Protein AF-A0A7Y1X783-F1 (afdb_monomer)

pLDDT: mean 86.73, std 11.99, range [43.88, 98.38]

Foldseek 3Di:
DVPVVVVVVVVVVVVVVVVVVVVCCVVPQAFDADDFAALQVVFAPVQFFKKWAWFDDPNWIWIWIFGRRAHDIDTLDTDNFWDFDQQPQFAALQGWTWTWGHDPVAIWTFTADSVHSDGPDIGHPVQLPPPPPDHDQQDQAADVLWGWGWDDAQQWIFIWIQHNVRDIDTQDTGGHRNRKYWSTKYAALVNQWMWIAIPQQFTWIGGSNHDPHTHTRDGNGDSPHDMATDGRPRRRRHDDSND

Sequence (243 aa):
MTDSRKVLISVVASVVVIGLVVGLVLTFAIIPLPDFPSLADDPDPSIPGTVAFARWDDGDLCVWTVPASGGEASEVLCDNNIGFGEISPGWTPDGLLVVEQFGPNREVFRVVDPETGETIDRISFEETGAYDGPVGRDFVATQDGLSVYVNGDRGEPQLILEVPSGSERIVLEVEGPADYRFDWARLSPDGEWILVQDSEGRVLIVSPDGDPNARILTDDVDSWMAASWYIPGYAEGTWDPRR

Secondary structure (DSSP, 8-state):
--HHHHHHHHHHHHHHHHHHHHHHHHHHS-PPPPP--BTTTS--TTS-SEEEEEEEETTEEEEEEEETT----EEEEE-TTEE--TT-SEE-TTS-EEEEE--TT--EEEEE-TTT--EEEEEETTTS-S--S---SS----BTTBEEEEES-TTS-EEEEEETTTEEEEEEE----TT--EEEEEE-TTSS-EEEEETTSPEEEE-TT-TT--EEEE----TTPPPEEE-TT--TT---TT-

Radius of gyration: 23.56 Å; Cα contacts (8 Å, |Δi|>4): 534; chains: 1; bounding box: 51×35×88 Å

Structure (mmCIF, N/CA/C/O backbone):
data_AF-A0A7Y1X783-F1
#
_entry.id   AF-A0A7Y1X783-F1
#
loop_
_atom_site.group_PDB
_atom_site.id
_atom_site.type_symbol
_atom_site.label_atom_id
_atom_site.label_alt_id
_atom_site.label_comp_id
_atom_site.label_asym_id
_atom_site.label_entity_id
_atom_site.label_seq_id
_atom_site.pdbx_PDB_ins_code
_atom_site.Cartn_x
_atom_site.Cartn_y
_atom_site.Cartn_z
_atom_site.occupancy
_atom_site.B_iso_or_equiv
_atom_site.auth_seq_id
_atom_site.auth_comp_id
_atom_site.auth_asym_id
_atom_site.auth_atom_id
_atom_site.pdbx_PDB_model_num
ATOM 1 N N . MET A 1 1 ? 19.199 -0.737 -70.175 1.00 58.78 1 MET A N 1
ATOM 2 C CA . MET A 1 1 ? 19.482 -1.853 -69.236 1.00 58.78 1 MET A CA 1
ATOM 3 C C . MET A 1 1 ? 20.135 -1.399 -67.921 1.00 58.78 1 MET A C 1
ATOM 5 O O . MET A 1 1 ? 20.160 -2.165 -66.970 1.00 58.78 1 MET A O 1
ATOM 9 N N . THR A 1 2 ? 20.631 -0.160 -67.830 1.00 66.31 2 THR A N 1
ATOM 10 C CA . THR A 1 2 ? 21.330 0.390 -66.651 1.00 66.31 2 THR A CA 1
ATOM 11 C C . THR A 1 2 ? 20.404 0.898 -65.536 1.00 66.31 2 THR A C 1
ATOM 13 O O . THR A 1 2 ? 20.860 1.048 -64.408 1.00 66.31 2 THR A O 1
ATOM 16 N N . ASP A 1 3 ? 19.121 1.130 -65.829 1.00 71.50 3 ASP A N 1
ATOM 17 C CA . ASP A 1 3 ? 18.166 1.741 -64.891 1.00 71.50 3 ASP A CA 1
ATOM 18 C C . ASP A 1 3 ? 17.557 0.731 -63.903 1.00 71.50 3 ASP A C 1
ATOM 20 O O . ASP A 1 3 ? 17.600 0.926 -62.691 1.00 71.50 3 ASP A O 1
ATOM 24 N N . SER A 1 4 ? 17.106 -0.432 -64.386 1.00 73.31 4 SER A N 1
ATOM 25 C CA . SER A 1 4 ? 16.475 -1.459 -63.538 1.00 73.31 4 SER A CA 1
ATOM 26 C C . SER A 1 4 ? 17.406 -2.025 -62.462 1.00 73.31 4 SER A C 1
ATOM 28 O O . SER A 1 4 ? 16.952 -2.417 -61.391 1.00 73.31 4 SER A O 1
ATOM 30 N N . ARG A 1 5 ? 18.721 -2.045 -62.714 1.00 77.44 5 ARG A N 1
ATOM 31 C CA . ARG A 1 5 ? 19.714 -2.548 -61.752 1.00 77.44 5 ARG A CA 1
ATOM 32 C C . ARG A 1 5 ? 19.936 -1.566 -60.599 1.00 77.44 5 ARG A C 1
ATOM 34 O O . ARG A 1 5 ? 20.128 -2.002 -59.471 1.00 77.44 5 ARG A O 1
ATOM 41 N N . LYS A 1 6 ? 19.860 -0.258 -60.869 1.00 77.19 6 LYS A N 1
ATOM 42 C CA . LYS A 1 6 ? 19.936 0.787 -59.839 1.00 77.19 6 LYS A CA 1
ATOM 43 C C . LYS A 1 6 ? 18.680 0.800 -58.972 1.00 77.19 6 LYS A C 1
ATOM 45 O O . LYS A 1 6 ? 18.800 0.877 -57.755 1.00 77.19 6 LYS A O 1
ATOM 50 N N . VAL A 1 7 ? 17.506 0.633 -59.587 1.00 80.50 7 VAL A N 1
ATOM 51 C CA . VAL A 1 7 ? 16.230 0.511 -58.861 1.00 80.50 7 VAL A CA 1
ATOM 52 C C . VAL A 1 7 ? 16.245 -0.709 -57.937 1.00 80.50 7 VAL A C 1
ATOM 54 O O . VAL A 1 7 ? 15.944 -0.577 -56.757 1.00 80.50 7 VAL A O 1
ATOM 57 N N . LEU A 1 8 ? 16.677 -1.876 -58.427 1.00 82.25 8 LEU A N 1
ATOM 58 C CA . LEU A 1 8 ? 16.749 -3.090 -57.608 1.00 82.25 8 LEU A CA 1
ATOM 59 C C . LEU A 1 8 ? 17.716 -2.943 -56.421 1.00 82.25 8 LEU A C 1
ATOM 61 O O . LEU A 1 8 ? 17.367 -3.312 -55.304 1.00 82.25 8 LEU A O 1
ATOM 65 N N . ILE A 1 9 ? 18.908 -2.377 -56.645 1.00 84.31 9 ILE A N 1
ATOM 66 C CA . ILE A 1 9 ? 19.888 -2.136 -55.571 1.00 84.31 9 ILE A CA 1
ATOM 67 C C . ILE A 1 9 ? 19.321 -1.164 -54.530 1.00 84.31 9 ILE A C 1
ATOM 69 O O . ILE A 1 9 ? 19.472 -1.404 -53.335 1.00 84.31 9 ILE A O 1
ATOM 73 N N . SER A 1 10 ? 18.628 -0.111 -54.971 1.00 81.31 10 SER A N 1
ATOM 74 C CA . SER A 1 10 ? 17.975 0.841 -54.070 1.00 81.31 10 SER A CA 1
ATOM 75 C C . SER A 1 10 ? 16.906 0.168 -53.209 1.00 81.31 10 SER A C 1
ATOM 77 O O . SER A 1 10 ? 16.883 0.388 -52.004 1.00 81.31 10 SER A O 1
ATOM 79 N N . VAL A 1 11 ? 16.053 -0.678 -53.797 1.00 86.00 11 VAL A N 1
ATOM 80 C CA . VAL A 1 11 ? 14.992 -1.384 -53.059 1.00 86.00 11 VAL A CA 1
ATOM 81 C C . VAL A 1 11 ? 15.584 -2.335 -52.018 1.00 86.00 11 VAL A C 1
ATOM 83 O O . VAL A 1 11 ? 15.151 -2.323 -50.870 1.00 86.00 11 VAL A O 1
ATOM 86 N N . VAL A 1 12 ? 16.606 -3.116 -52.382 1.00 86.81 12 VAL A N 1
ATOM 87 C CA . VAL A 1 12 ? 17.260 -4.048 -51.446 1.00 86.81 12 VAL A CA 1
ATOM 88 C C . VAL A 1 12 ? 17.931 -3.295 -50.295 1.00 86.81 12 VAL A C 1
ATOM 90 O O . VAL A 1 12 ? 17.757 -3.677 -49.141 1.00 86.81 12 VAL A O 1
ATOM 93 N N . ALA A 1 13 ? 18.642 -2.200 -50.582 1.00 87.50 13 ALA A N 1
ATOM 94 C CA . ALA A 1 13 ? 19.267 -1.379 -49.547 1.00 87.50 13 ALA A CA 1
ATOM 95 C C . ALA A 1 13 ? 18.228 -0.773 -48.588 1.00 87.50 13 ALA A C 1
ATOM 97 O O . ALA A 1 13 ? 18.415 -0.828 -47.375 1.00 87.50 13 ALA A O 1
ATOM 98 N N . SER A 1 14 ? 17.106 -0.263 -49.108 1.00 87.50 14 SER A N 1
ATOM 99 C CA . SER A 1 14 ? 16.011 0.255 -48.280 1.00 87.50 14 SER A CA 1
ATOM 100 C C . SER A 1 14 ? 15.398 -0.820 -47.383 1.00 87.50 14 SER A C 1
ATOM 102 O O . SER A 1 14 ? 15.184 -0.562 -46.204 1.00 87.50 14 SER A O 1
ATOM 104 N N . VAL A 1 15 ? 15.161 -2.032 -47.898 1.00 90.31 15 VAL A N 1
ATOM 105 C CA . VAL A 1 15 ? 14.617 -3.142 -47.094 1.00 90.31 15 VAL A CA 1
ATOM 106 C C . VAL A 1 15 ? 15.584 -3.546 -45.980 1.00 90.31 15 VAL A C 1
ATOM 108 O O . VAL A 1 15 ? 15.145 -3.775 -44.858 1.00 90.31 15 VAL A O 1
ATOM 111 N N . VAL A 1 16 ? 16.892 -3.585 -46.253 1.00 92.06 16 VAL A N 1
ATOM 112 C CA . VAL A 1 16 ? 17.906 -3.898 -45.232 1.00 92.06 16 VAL A CA 1
ATOM 113 C C . VAL A 1 16 ? 17.951 -2.825 -44.147 1.00 92.06 16 VAL A C 1
ATOM 115 O O . VAL A 1 16 ? 17.988 -3.165 -42.969 1.00 92.06 16 VAL A O 1
ATOM 118 N N . VAL A 1 17 ? 17.906 -1.542 -44.519 1.00 92.69 17 VAL A N 1
ATOM 119 C CA . VAL A 1 17 ? 17.886 -0.439 -43.544 1.00 92.69 17 VAL A CA 1
ATOM 120 C C . VAL A 1 17 ? 16.610 -0.475 -42.707 1.00 92.69 17 VAL A C 1
ATOM 122 O O . VAL A 1 17 ? 16.699 -0.378 -41.489 1.00 92.69 17 VAL A O 1
ATOM 125 N N . ILE A 1 18 ? 15.440 -0.674 -43.323 1.00 92.44 18 ILE A N 1
ATOM 126 C CA . ILE A 1 18 ? 14.173 -0.811 -42.590 1.00 92.44 18 ILE A CA 1
ATOM 127 C C . ILE A 1 18 ? 14.237 -2.012 -41.645 1.00 92.44 18 ILE A C 1
ATOM 129 O O . ILE A 1 18 ? 13.885 -1.876 -40.481 1.00 92.44 18 ILE A O 1
ATOM 133 N N . GLY A 1 19 ? 14.733 -3.162 -42.108 1.00 90.94 19 GLY A N 1
ATOM 134 C CA . GLY A 1 19 ? 14.895 -4.351 -41.273 1.00 90.94 19 GLY A CA 1
ATOM 135 C C . GLY A 1 19 ? 15.835 -4.123 -40.087 1.00 90.94 19 GLY A C 1
ATOM 136 O O . GLY A 1 19 ? 15.524 -4.552 -38.982 1.00 90.94 19 GLY A O 1
ATOM 137 N N . LEU A 1 20 ? 16.942 -3.401 -40.290 1.00 90.12 20 LEU A N 1
ATOM 138 C CA . LEU A 1 20 ? 17.868 -3.021 -39.219 1.00 90.12 20 LEU A CA 1
ATOM 139 C C . LEU A 1 20 ? 17.229 -2.060 -38.220 1.00 90.12 20 LEU A C 1
ATOM 141 O O . LEU A 1 20 ? 17.352 -2.278 -37.023 1.00 90.12 20 LEU A O 1
ATOM 145 N N . VAL A 1 21 ? 16.536 -1.023 -38.696 1.00 85.25 21 VAL A N 1
ATOM 146 C CA . VAL A 1 21 ? 15.858 -0.050 -37.829 1.00 85.25 21 VAL A CA 1
ATOM 147 C C . VAL A 1 21 ? 14.750 -0.727 -37.032 1.00 85.25 21 VAL A C 1
ATOM 149 O O . VAL A 1 21 ? 14.695 -0.552 -35.825 1.00 85.25 21 VAL A O 1
ATOM 152 N N . VAL A 1 22 ? 13.909 -1.543 -37.672 1.00 83.81 22 VAL A N 1
ATOM 153 C CA . VAL A 1 22 ? 12.855 -2.305 -36.987 1.00 83.81 22 VAL A CA 1
ATOM 154 C C . VAL A 1 22 ? 13.463 -3.282 -35.987 1.00 83.81 22 VAL A C 1
ATOM 156 O O . VAL A 1 22 ? 13.000 -3.338 -34.857 1.00 83.81 22 VAL A O 1
ATOM 159 N N . GLY A 1 23 ? 14.517 -4.009 -36.365 1.00 81.75 23 GLY A N 1
ATOM 160 C CA . GLY A 1 23 ? 15.216 -4.913 -35.453 1.00 81.75 23 GLY A CA 1
ATOM 161 C C . GLY A 1 23 ? 15.767 -4.183 -34.230 1.00 81.75 23 GLY A C 1
ATOM 162 O O . GLY A 1 23 ? 15.564 -4.643 -33.115 1.00 81.75 23 GLY A O 1
ATOM 163 N N . LEU A 1 24 ? 16.386 -3.018 -34.435 1.00 80.81 24 LEU A N 1
ATOM 164 C CA . LEU A 1 24 ? 16.964 -2.201 -33.370 1.00 80.81 24 LEU A CA 1
ATOM 165 C C . LEU A 1 24 ? 15.873 -1.601 -32.470 1.00 80.81 24 LEU A C 1
ATOM 167 O O . LEU A 1 24 ? 15.990 -1.662 -31.251 1.00 80.81 24 LEU A O 1
ATOM 171 N N . VAL A 1 25 ? 14.777 -1.106 -33.050 1.00 78.69 25 VAL A N 1
ATOM 172 C CA . VAL A 1 25 ? 13.603 -0.651 -32.291 1.00 78.69 25 VAL A CA 1
ATOM 173 C C . VAL A 1 25 ? 13.027 -1.803 -31.471 1.00 78.69 25 VAL A C 1
ATOM 175 O O . VAL A 1 25 ? 12.823 -1.637 -30.283 1.00 78.69 25 VAL A O 1
ATOM 178 N N . LEU A 1 26 ? 12.839 -2.994 -32.035 1.00 75.75 26 LEU A N 1
ATOM 179 C CA . LEU A 1 26 ? 12.284 -4.122 -31.281 1.00 75.75 26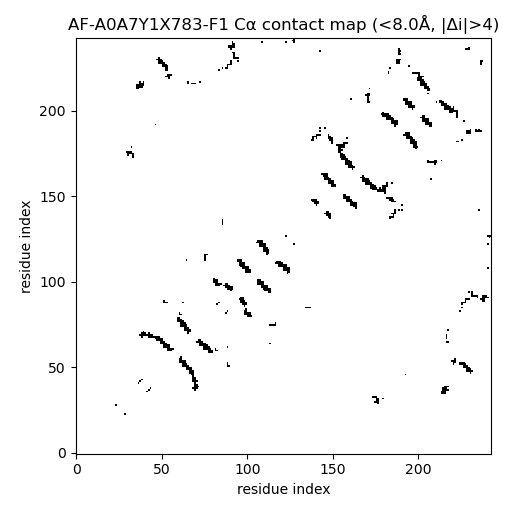 LEU A CA 1
ATOM 180 C C . LEU A 1 26 ? 13.213 -4.625 -30.165 1.00 75.75 26 LEU A C 1
ATOM 182 O O . LEU A 1 26 ? 12.715 -5.115 -29.159 1.00 75.75 26 LEU A O 1
ATOM 186 N N . THR A 1 27 ? 14.538 -4.503 -30.311 1.00 68.69 27 THR A N 1
ATOM 187 C CA . THR A 1 27 ? 15.488 -4.910 -29.258 1.00 68.69 27 THR A CA 1
ATOM 188 C C . THR A 1 27 ? 15.710 -3.858 -28.177 1.00 68.69 27 THR A C 1
ATOM 190 O O . THR A 1 27 ? 15.996 -4.234 -27.049 1.00 68.69 27 THR A O 1
ATOM 193 N N . PHE A 1 28 ? 15.624 -2.565 -28.504 1.00 67.06 28 PHE A N 1
ATOM 194 C CA . PHE A 1 28 ? 15.921 -1.476 -27.561 1.00 67.06 28 PHE A CA 1
ATOM 195 C C . PHE A 1 28 ? 14.677 -0.731 -27.062 1.00 67.06 28 PHE A C 1
ATOM 197 O O . PHE A 1 28 ? 14.790 0.042 -26.121 1.00 67.06 28 PHE A O 1
ATOM 204 N N . ALA A 1 29 ? 13.502 -0.932 -27.665 1.00 66.31 29 ALA A N 1
ATOM 205 C CA . ALA A 1 29 ? 12.267 -0.262 -27.246 1.00 66.31 29 ALA A CA 1
ATOM 206 C C . ALA A 1 29 ? 11.419 -1.078 -26.260 1.00 66.31 29 ALA A C 1
ATOM 208 O O . ALA A 1 29 ? 10.355 -0.610 -25.870 1.00 66.31 29 ALA A O 1
ATOM 209 N N . ILE A 1 30 ? 11.851 -2.280 -25.870 1.00 81.50 30 ILE A N 1
ATOM 210 C CA . ILE A 1 30 ? 11.142 -3.091 -24.875 1.00 81.50 30 ILE A CA 1
ATOM 211 C C . ILE A 1 30 ? 12.010 -3.139 -23.619 1.00 81.50 30 ILE A C 1
ATOM 213 O O . ILE A 1 30 ? 12.771 -4.082 -23.415 1.00 81.50 30 ILE A O 1
ATOM 217 N N . ILE A 1 31 ? 11.930 -2.083 -22.810 1.00 85.81 31 ILE A N 1
ATOM 218 C CA . ILE A 1 31 ? 12.405 -2.140 -21.425 1.00 85.81 31 ILE A CA 1
ATOM 219 C C . ILE A 1 31 ? 11.430 -3.080 -20.696 1.00 85.81 31 ILE A C 1
ATOM 221 O O . ILE A 1 31 ? 10.223 -2.848 -20.788 1.00 85.81 31 ILE A O 1
ATOM 225 N N . PRO A 1 32 ? 11.883 -4.190 -20.087 1.00 90.06 32 PRO A N 1
ATOM 226 C CA . PRO A 1 32 ? 10.989 -5.098 -19.378 1.00 90.06 32 PRO A CA 1
ATOM 227 C C . PRO A 1 32 ? 10.407 -4.414 -18.141 1.00 90.06 32 PRO A C 1
ATOM 229 O O . PRO A 1 32 ? 11.014 -3.499 -17.588 1.00 90.06 32 PRO A O 1
ATOM 232 N N . LEU A 1 33 ? 9.244 -4.886 -17.694 1.00 92.25 33 LEU A N 1
ATOM 233 C CA . LEU A 1 33 ? 8.717 -4.466 -16.405 1.00 92.25 33 LEU A CA 1
ATOM 234 C C . LEU A 1 33 ? 9.687 -4.867 -15.283 1.00 92.25 33 LEU A C 1
ATOM 236 O O . LEU A 1 33 ? 10.287 -5.945 -15.358 1.00 92.25 33 LEU A O 1
ATOM 240 N N . PRO A 1 34 ? 9.820 -4.031 -14.245 1.00 93.44 34 PRO A N 1
ATOM 241 C CA . PRO A 1 34 ? 10.590 -4.363 -13.056 1.00 93.44 34 PRO A CA 1
ATOM 242 C C . PRO A 1 34 ? 10.071 -5.642 -12.408 1.00 93.44 34 PRO A C 1
ATOM 244 O O . PRO A 1 34 ? 8.864 -5.784 -12.190 1.00 93.44 34 PRO A O 1
ATOM 247 N N . ASP A 1 35 ? 10.983 -6.556 -12.097 1.00 93.88 35 ASP A N 1
ATOM 248 C CA . ASP A 1 35 ? 10.674 -7.821 -11.437 1.00 93.88 35 ASP A CA 1
ATOM 249 C C . ASP A 1 35 ? 10.934 -7.697 -9.933 1.00 93.88 35 ASP A C 1
ATOM 251 O O . ASP A 1 35 ? 11.982 -7.197 -9.520 1.00 93.88 35 ASP A O 1
ATOM 255 N N . PHE A 1 36 ? 9.980 -8.147 -9.122 1.00 95.31 36 PHE A N 1
ATOM 256 C CA . PHE A 1 36 ? 10.048 -8.084 -7.665 1.00 95.31 36 PHE A CA 1
ATOM 257 C C . PHE A 1 36 ? 9.646 -9.441 -7.076 1.00 95.31 36 PHE A C 1
ATOM 259 O O . PHE A 1 36 ? 8.658 -10.027 -7.524 1.00 95.31 36 PHE A O 1
ATOM 266 N N . PRO A 1 37 ? 10.360 -9.948 -6.056 1.00 96.00 37 PRO A N 1
ATOM 267 C CA . PRO A 1 37 ? 9.970 -11.179 -5.380 1.00 96.00 37 PRO A CA 1
ATOM 268 C C . PRO A 1 37 ? 8.603 -11.042 -4.696 1.00 96.00 37 PRO A C 1
ATOM 270 O O . PRO A 1 37 ? 8.265 -9.983 -4.171 1.00 96.00 37 PRO A O 1
ATOM 273 N N . SER A 1 38 ? 7.828 -12.127 -4.677 1.00 96.50 38 SER A N 1
ATOM 274 C CA . SER A 1 38 ? 6.500 -12.182 -4.058 1.00 96.50 38 SER A CA 1
ATOM 275 C C . SER A 1 38 ? 6.578 -12.585 -2.584 1.00 96.50 38 SER A C 1
ATOM 277 O O . SER A 1 38 ? 7.158 -13.618 -2.251 1.00 96.50 38 SER A O 1
ATOM 279 N N . LEU A 1 39 ? 5.938 -11.808 -1.706 1.00 97.00 39 LEU A N 1
ATOM 280 C CA . LEU A 1 39 ? 5.723 -12.168 -0.300 1.00 97.00 39 LEU A CA 1
ATOM 281 C C . LEU A 1 39 ? 4.692 -13.293 -0.139 1.00 97.00 39 LEU A C 1
ATOM 283 O O . LEU A 1 39 ? 4.677 -13.954 0.895 1.00 97.00 39 LEU A O 1
ATOM 287 N N . ALA A 1 40 ? 3.839 -13.546 -1.135 1.00 96.31 40 ALA A N 1
ATOM 288 C CA . ALA A 1 40 ? 2.967 -14.719 -1.110 1.00 96.31 40 ALA A CA 1
ATOM 289 C C . ALA A 1 40 ? 3.772 -16.021 -1.284 1.00 96.31 40 ALA A C 1
ATOM 291 O O . ALA A 1 40 ? 3.452 -17.028 -0.651 1.00 96.31 40 ALA A O 1
ATOM 292 N N . ASP A 1 41 ? 4.837 -15.986 -2.095 1.00 96.38 41 ASP A N 1
ATOM 293 C CA . ASP A 1 41 ? 5.717 -17.137 -2.336 1.00 96.38 41 ASP A CA 1
ATOM 294 C C . ASP A 1 41 ? 6.794 -17.303 -1.250 1.00 96.38 41 ASP A C 1
ATOM 296 O O . ASP A 1 41 ? 7.115 -18.432 -0.871 1.00 96.38 41 ASP A O 1
ATOM 300 N N . ASP A 1 42 ? 7.341 -16.193 -0.739 1.00 96.69 42 ASP A N 1
ATOM 301 C CA . ASP A 1 42 ? 8.348 -16.161 0.333 1.00 96.69 42 ASP A CA 1
ATOM 302 C C . ASP A 1 42 ? 7.933 -15.196 1.465 1.00 96.69 42 ASP A C 1
ATOM 304 O O . ASP A 1 42 ? 8.398 -14.050 1.511 1.00 96.69 42 ASP A O 1
ATOM 308 N N . PRO A 1 43 ? 7.029 -15.625 2.372 1.00 97.12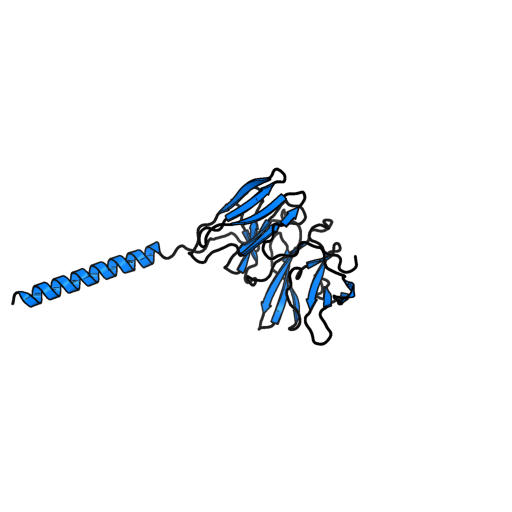 43 PRO A N 1
ATOM 309 C CA . PRO A 1 43 ? 6.534 -14.780 3.454 1.00 97.12 43 PRO A CA 1
ATOM 310 C C . PRO A 1 43 ? 7.622 -14.359 4.446 1.00 97.12 43 PRO A C 1
ATOM 312 O O . PRO A 1 43 ? 8.467 -15.156 4.861 1.00 97.12 43 PRO A O 1
ATOM 315 N N . ASP A 1 44 ? 7.526 -13.122 4.927 1.00 96.44 44 ASP A N 1
ATOM 316 C CA . ASP A 1 44 ? 8.438 -12.526 5.897 1.00 96.44 44 ASP A CA 1
ATOM 317 C C . ASP A 1 44 ? 7.698 -12.165 7.196 1.00 96.44 44 ASP A C 1
ATOM 319 O O . ASP A 1 44 ? 7.093 -11.096 7.303 1.00 96.44 44 ASP A O 1
ATOM 323 N N . PRO A 1 45 ? 7.754 -13.026 8.230 1.00 96.69 45 PRO A N 1
ATOM 324 C CA . PRO A 1 45 ? 7.039 -12.803 9.484 1.00 96.69 45 PRO A CA 1
ATOM 325 C C . PRO A 1 45 ? 7.577 -11.620 10.304 1.00 96.69 45 PRO A C 1
ATOM 327 O O . PRO A 1 45 ? 7.017 -11.331 11.362 1.00 96.69 45 PRO A O 1
ATOM 330 N N . SER A 1 46 ? 8.664 -10.966 9.874 1.00 95.62 46 SER A N 1
ATOM 331 C CA . SER A 1 46 ? 9.155 -9.745 10.522 1.00 95.62 46 SER A CA 1
ATOM 332 C C . SER A 1 46 ? 8.355 -8.498 10.145 1.00 95.62 46 SER A C 1
ATOM 334 O O . SER A 1 46 ? 8.448 -7.507 10.862 1.00 95.62 46 SER A O 1
ATOM 336 N N . ILE A 1 47 ? 7.549 -8.551 9.077 1.00 96.75 47 ILE A N 1
ATOM 337 C CA . ILE A 1 47 ? 6.697 -7.442 8.640 1.00 96.75 47 ILE A CA 1
ATOM 338 C C . ILE A 1 47 ? 5.343 -7.537 9.365 1.00 96.75 47 ILE A C 1
ATOM 340 O O . ILE A 1 47 ? 4.577 -8.473 9.114 1.00 96.75 47 ILE A O 1
ATOM 344 N N . PRO A 1 48 ? 5.019 -6.615 10.285 1.00 97.19 48 PRO A N 1
ATOM 345 C CA . PRO A 1 48 ? 3.832 -6.739 11.117 1.00 97.19 48 PRO A CA 1
ATOM 346 C C . PRO A 1 48 ? 2.570 -6.203 10.435 1.00 97.19 48 PRO A C 1
ATOM 348 O O . PRO A 1 48 ? 2.597 -5.298 9.604 1.00 97.19 48 PRO A O 1
ATOM 351 N N . GLY A 1 49 ? 1.421 -6.692 10.895 1.00 97.25 49 GLY A N 1
ATOM 352 C CA . GLY A 1 49 ? 0.130 -6.075 10.613 1.00 97.25 49 GLY A CA 1
ATOM 353 C C . GLY A 1 49 ? -0.606 -6.635 9.400 1.00 97.25 49 GLY A C 1
ATOM 354 O O . GLY A 1 49 ? -0.307 -7.710 8.883 1.00 97.25 49 GLY A O 1
ATOM 355 N N . THR A 1 50 ? -1.647 -5.912 9.006 1.00 98.06 50 THR A N 1
ATOM 356 C CA . THR A 1 50 ? -2.576 -6.275 7.932 1.00 98.06 50 THR A CA 1
ATOM 357 C C . THR A 1 50 ? -2.764 -5.080 7.017 1.00 98.06 50 THR A C 1
ATOM 359 O O . THR A 1 50 ? -2.927 -3.953 7.489 1.00 98.06 50 THR A O 1
ATOM 362 N N . VAL A 1 51 ? -2.757 -5.330 5.714 1.00 97.12 51 VAL A N 1
ATOM 363 C CA . VAL A 1 51 ? -3.036 -4.318 4.698 1.00 97.12 51 VAL A CA 1
ATOM 364 C C . VAL A 1 51 ? -4.424 -4.568 4.137 1.00 97.12 51 VAL A C 1
ATOM 366 O O . VAL A 1 51 ? -4.749 -5.695 3.773 1.00 97.12 51 VAL A O 1
ATOM 369 N N . ALA A 1 52 ? -5.238 -3.520 4.075 1.00 96.12 52 ALA A N 1
ATOM 370 C CA . ALA A 1 52 ? -6.496 -3.514 3.352 1.00 96.12 52 ALA A CA 1
ATOM 371 C C . ALA A 1 52 ? -6.354 -2.722 2.063 1.00 96.12 52 ALA A C 1
ATOM 373 O O . ALA A 1 52 ? -5.711 -1.674 2.023 1.00 96.12 52 ALA A O 1
ATOM 374 N N . PHE A 1 53 ? -6.977 -3.225 1.015 1.00 94.56 53 PHE A N 1
ATOM 375 C CA . PHE A 1 53 ? -6.963 -2.631 -0.310 1.00 94.56 53 PHE A CA 1
ATOM 376 C 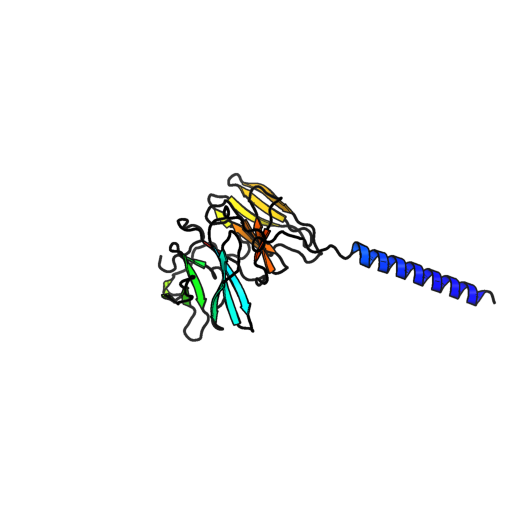C . PHE A 1 53 ? -8.274 -2.963 -1.009 1.00 94.56 53 PHE A C 1
ATOM 378 O O . PHE A 1 53 ? -9.133 -3.658 -0.457 1.00 94.56 53 PHE A O 1
ATOM 385 N N . ALA A 1 54 ? -8.439 -2.459 -2.224 1.00 92.06 54 ALA A N 1
ATOM 386 C CA . ALA A 1 54 ? -9.593 -2.805 -3.021 1.00 92.06 54 ALA A CA 1
ATOM 387 C C . ALA A 1 54 ? -9.263 -3.074 -4.468 1.00 92.06 54 ALA A C 1
ATOM 389 O O . ALA A 1 54 ? -8.274 -2.594 -5.022 1.00 92.06 54 ALA A O 1
ATOM 390 N N . ARG A 1 55 ? -10.133 -3.892 -5.042 1.00 91.88 55 ARG A N 1
ATOM 391 C CA . ARG A 1 55 ? -10.067 -4.336 -6.420 1.00 91.88 55 ARG A CA 1
ATOM 392 C C . ARG A 1 55 ? -11.473 -4.562 -6.937 1.00 91.88 55 ARG A C 1
ATOM 394 O O . ARG A 1 55 ? -12.393 -4.860 -6.171 1.00 91.88 55 ARG A O 1
ATOM 401 N N . TRP A 1 56 ? -11.620 -4.432 -8.244 1.00 90.81 56 TRP A N 1
ATOM 402 C CA . TRP A 1 56 ? -12.852 -4.813 -8.912 1.00 90.81 56 TRP A CA 1
ATOM 403 C C . TRP A 1 56 ? -12.918 -6.327 -9.050 1.00 90.81 56 TRP A C 1
ATOM 405 O O . TRP A 1 56 ? -11.967 -6.939 -9.534 1.00 90.81 56 TRP A O 1
ATOM 415 N N . ASP A 1 57 ? -14.054 -6.906 -8.681 1.00 91.06 57 ASP A N 1
ATOM 416 C CA . ASP A 1 57 ? -14.381 -8.300 -8.959 1.00 91.06 57 ASP A CA 1
ATOM 417 C C . ASP A 1 57 ? -15.778 -8.368 -9.579 1.00 91.06 57 ASP A C 1
ATOM 419 O O . ASP A 1 57 ? -16.736 -7.806 -9.053 1.00 91.06 57 ASP A O 1
ATOM 423 N N . ASP A 1 58 ? -15.877 -8.965 -10.766 1.00 90.44 58 ASP A N 1
ATOM 424 C CA . ASP A 1 58 ? -17.116 -9.075 -11.551 1.00 90.44 58 ASP A CA 1
ATOM 425 C C . ASP A 1 58 ? -17.944 -7.771 -11.700 1.00 90.44 58 ASP A C 1
ATOM 427 O O . ASP A 1 58 ? -19.159 -7.787 -11.914 1.00 90.44 58 ASP A O 1
ATOM 431 N N . GLY A 1 59 ? -17.268 -6.615 -11.686 1.00 88.94 59 GLY A N 1
ATOM 432 C CA . GLY A 1 59 ? -17.881 -5.291 -11.847 1.00 88.94 59 GLY A CA 1
ATOM 433 C C . GLY A 1 59 ? -18.396 -4.663 -10.551 1.00 88.94 59 GLY A C 1
ATOM 434 O O . GLY A 1 59 ? -18.881 -3.530 -10.595 1.00 88.94 59 GLY A O 1
ATOM 435 N N . ASP A 1 60 ? -18.240 -5.357 -9.427 1.00 90.62 60 ASP A N 1
ATOM 436 C CA . ASP A 1 60 ? -18.439 -4.824 -8.089 1.00 90.62 60 ASP A CA 1
ATOM 437 C C . ASP A 1 60 ? -17.090 -4.472 -7.464 1.00 90.62 60 ASP A C 1
ATOM 439 O O . ASP A 1 60 ? -16.039 -5.018 -7.808 1.00 90.62 60 ASP A O 1
ATOM 443 N N . LEU A 1 61 ? -17.114 -3.499 -6.562 1.00 89.81 61 LEU A N 1
ATOM 444 C CA . LEU A 1 61 ? -15.923 -3.073 -5.863 1.00 89.81 61 LEU A CA 1
ATOM 445 C C . LEU A 1 61 ? -15.827 -3.808 -4.533 1.00 89.81 61 LEU A C 1
ATOM 447 O O . LEU A 1 61 ? -16.704 -3.671 -3.675 1.00 89.81 61 LEU A O 1
ATOM 451 N N . CYS A 1 62 ? -14.757 -4.576 -4.367 1.00 93.50 62 CYS A N 1
ATOM 452 C CA . CYS A 1 62 ? -14.557 -5.404 -3.195 1.00 93.50 62 CYS A CA 1
ATOM 453 C C . CYS A 1 62 ? -13.358 -4.919 -2.373 1.00 93.50 62 CYS A C 1
ATOM 455 O O . CYS A 1 62 ? -12.318 -4.535 -2.911 1.00 93.50 62 CYS A O 1
ATOM 457 N N . VAL A 1 63 ? -13.493 -4.990 -1.053 1.00 94.44 63 VAL A N 1
ATOM 458 C CA . VAL A 1 63 ? -12.444 -4.725 -0.067 1.00 94.44 63 VAL A CA 1
ATOM 459 C C . VAL A 1 63 ? -11.805 -6.052 0.314 1.00 94.44 63 VAL A C 1
ATOM 461 O O . VAL A 1 63 ? -12.497 -7.001 0.693 1.00 94.44 63 VAL A O 1
ATOM 464 N N . TRP A 1 64 ? -10.482 -6.096 0.242 1.00 96.69 64 TRP A N 1
ATOM 465 C CA . TRP A 1 64 ? -9.661 -7.261 0.542 1.00 96.69 64 TRP A CA 1
ATOM 466 C C . TRP A 1 64 ? -8.672 -6.929 1.651 1.00 96.69 64 TRP A C 1
ATOM 468 O O . TRP A 1 64 ? -8.281 -5.772 1.823 1.00 96.69 64 TRP A O 1
ATOM 478 N N . THR A 1 65 ? -8.254 -7.947 2.395 1.00 97.62 65 THR A N 1
ATOM 479 C CA . THR A 1 65 ? -7.151 -7.857 3.355 1.00 97.62 65 THR A CA 1
ATOM 480 C C . THR A 1 65 ? -6.070 -8.872 3.031 1.00 97.62 65 THR A C 1
ATOM 482 O O . THR A 1 65 ? -6.343 -9.942 2.494 1.00 97.62 65 THR A O 1
ATOM 485 N N . VAL A 1 66 ? -4.827 -8.544 3.363 1.00 98.12 66 VAL A N 1
ATOM 486 C CA . VAL A 1 66 ? -3.675 -9.442 3.241 1.00 98.12 66 VAL A CA 1
ATOM 487 C C . VAL A 1 66 ? -2.744 -9.237 4.442 1.00 98.12 66 VAL A C 1
ATOM 489 O O . VAL A 1 66 ? -2.552 -8.090 4.871 1.00 98.12 66 VAL A O 1
ATOM 492 N N . PRO A 1 67 ? -2.168 -10.303 5.032 1.00 98.38 67 PRO A N 1
ATOM 493 C CA . PRO A 1 67 ? -1.126 -10.142 6.041 1.00 98.38 67 PRO A CA 1
ATOM 494 C C . PRO A 1 67 ? 0.060 -9.387 5.439 1.00 98.38 67 PRO A C 1
ATOM 496 O O . PRO A 1 67 ? 0.533 -9.754 4.367 1.00 98.38 67 PRO A O 1
ATOM 499 N N . ALA A 1 68 ? 0.575 -8.359 6.117 1.00 97.94 68 ALA A N 1
ATOM 500 C CA . ALA A 1 68 ? 1.707 -7.581 5.599 1.00 97.94 68 ALA A CA 1
ATOM 501 C C . ALA A 1 68 ? 2.992 -8.424 5.460 1.00 97.94 68 ALA A C 1
ATOM 503 O O . ALA A 1 68 ? 3.857 -8.124 4.646 1.00 97.94 68 ALA A O 1
ATOM 504 N N . SER A 1 69 ? 3.090 -9.519 6.213 1.00 97.94 69 SER A N 1
ATOM 505 C CA . SER A 1 69 ? 4.130 -10.538 6.078 1.00 97.94 69 SER A CA 1
ATOM 506 C C . SER A 1 69 ? 4.032 -11.379 4.804 1.00 97.94 69 SER A C 1
ATOM 508 O O . SER A 1 69 ? 4.928 -12.179 4.550 1.00 97.94 69 SER A O 1
ATOM 510 N N . GLY A 1 70 ? 2.975 -11.220 4.007 1.00 97.31 70 GLY A N 1
ATOM 511 C CA . GLY A 1 70 ? 2.679 -12.064 2.857 1.00 97.31 70 GLY A CA 1
ATOM 512 C C . GLY A 1 70 ? 1.684 -13.181 3.154 1.00 97.31 70 GLY A C 1
ATOM 513 O O . GLY A 1 70 ? 1.394 -13.516 4.304 1.00 97.31 70 GLY A O 1
ATOM 514 N N . GLY A 1 71 ? 1.152 -13.765 2.085 1.00 95.94 71 GLY A N 1
ATOM 515 C CA . GLY A 1 71 ? 0.146 -14.822 2.129 1.00 95.94 71 GLY A CA 1
ATOM 516 C C . GLY A 1 71 ? -0.984 -14.568 1.137 1.00 95.94 71 GLY A C 1
ATOM 517 O O . GLY A 1 71 ? -0.885 -13.705 0.269 1.00 95.94 71 GLY A O 1
ATOM 518 N N . GLU A 1 72 ? -2.064 -15.335 1.264 1.00 95.38 72 GLU A N 1
ATOM 519 C CA . GLU A 1 72 ? -3.246 -15.163 0.420 1.00 95.38 72 GLU A CA 1
ATOM 520 C C . GLU A 1 72 ? -4.089 -13.978 0.905 1.00 95.38 72 GLU A C 1
ATOM 522 O O . GLU A 1 72 ? -4.425 -13.874 2.089 1.00 95.38 72 GLU A O 1
ATOM 527 N N . ALA A 1 73 ? -4.458 -13.097 -0.025 1.00 96.81 73 ALA A N 1
ATOM 528 C CA . ALA A 1 73 ? -5.447 -12.066 0.240 1.00 96.81 73 ALA A CA 1
ATOM 529 C C . ALA A 1 73 ? -6.840 -12.692 0.417 1.00 96.81 73 ALA A C 1
ATOM 531 O O . ALA A 1 73 ? -7.203 -13.646 -0.274 1.00 96.81 73 ALA A O 1
ATOM 532 N N . SER A 1 74 ? -7.635 -12.135 1.325 1.00 96.44 74 SER A N 1
ATOM 533 C CA . SER A 1 74 ? -8.998 -12.575 1.628 1.00 96.44 74 SER A CA 1
ATOM 534 C C . SER A 1 74 ? -9.995 -11.452 1.367 1.00 96.44 74 SER A C 1
ATOM 536 O O . SER A 1 74 ? -9.768 -10.308 1.762 1.00 96.44 74 SER A O 1
ATOM 538 N N . GLU A 1 75 ? -11.108 -11.776 0.712 1.00 96.62 75 GLU A N 1
ATOM 539 C CA . GLU A 1 75 ? -12.215 -10.839 0.544 1.00 96.62 75 GLU A CA 1
ATOM 540 C C . GLU A 1 75 ? -12.874 -10.595 1.898 1.00 96.62 75 GLU A C 1
ATOM 542 O O . GLU A 1 75 ? -13.243 -11.544 2.593 1.00 96.62 75 GLU A O 1
ATOM 547 N N . VAL A 1 76 ? -13.049 -9.328 2.258 1.00 96.69 76 VAL A N 1
ATOM 548 C CA . VAL A 1 76 ? -13.796 -8.944 3.458 1.00 96.69 76 VAL A CA 1
ATOM 549 C C . VAL A 1 76 ? -15.221 -8.548 3.100 1.00 96.69 76 VAL A C 1
ATOM 551 O O . VAL A 1 76 ? -16.169 -8.913 3.792 1.00 96.69 76 VAL A O 1
ATOM 554 N N . LEU A 1 77 ? -15.383 -7.750 2.046 1.00 94.75 77 LEU A N 1
ATOM 555 C CA . LEU A 1 77 ? -16.670 -7.169 1.699 1.00 94.75 77 LEU A CA 1
ATOM 556 C C . LEU A 1 77 ? -16.726 -6.864 0.207 1.00 94.75 77 LEU A C 1
ATOM 558 O O . LEU A 1 77 ? -15.901 -6.098 -0.278 1.00 94.75 77 LEU A O 1
ATOM 562 N N . CYS A 1 78 ? -17.756 -7.352 -0.483 1.00 93.19 78 CYS A N 1
ATOM 563 C CA . CYS A 1 78 ? -18.061 -6.933 -1.845 1.00 93.19 78 CYS A CA 1
ATOM 564 C C . CYS A 1 78 ? -19.515 -6.462 -1.987 1.00 93.19 78 CYS A C 1
ATOM 566 O O . CYS A 1 78 ? -20.456 -7.172 -1.623 1.00 93.19 78 CYS A O 1
ATOM 568 N N . ASP A 1 79 ? -19.705 -5.226 -2.453 1.00 87.69 79 ASP A N 1
ATOM 569 C CA . ASP A 1 79 ? -21.019 -4.585 -2.594 1.00 87.69 79 ASP A CA 1
ATOM 570 C C . ASP A 1 79 ? -20.922 -3.454 -3.628 1.00 87.69 79 ASP A C 1
ATOM 572 O O . ASP A 1 79 ? -20.007 -2.631 -3.596 1.00 87.69 79 ASP A O 1
ATOM 576 N N . ASN A 1 80 ? -21.913 -3.362 -4.514 1.00 86.62 80 ASN A N 1
ATOM 577 C CA . ASN A 1 80 ? -21.984 -2.353 -5.572 1.00 86.62 80 ASN A CA 1
ATOM 578 C C . ASN A 1 80 ? -22.201 -0.909 -5.081 1.00 86.62 80 ASN A C 1
ATOM 580 O O . ASN A 1 80 ? -22.250 0.022 -5.885 1.00 86.62 80 ASN A O 1
ATOM 584 N N . ASN A 1 81 ? -22.372 -0.720 -3.772 1.00 86.50 81 ASN A N 1
ATOM 585 C CA . ASN A 1 81 ? -22.561 0.580 -3.133 1.00 86.50 81 ASN A CA 1
ATOM 586 C C . ASN A 1 81 ? -21.346 1.031 -2.315 1.00 86.50 81 ASN A C 1
ATOM 588 O O . ASN A 1 81 ? -21.446 2.017 -1.588 1.00 86.50 81 ASN A O 1
ATOM 592 N N . ILE A 1 82 ? -20.229 0.308 -2.354 1.00 86.38 82 ILE A N 1
ATOM 593 C CA . ILE A 1 82 ? -18.994 0.764 -1.710 1.00 86.38 82 ILE A CA 1
ATOM 594 C C . ILE A 1 82 ? -18.287 1.716 -2.662 1.00 86.38 82 ILE A C 1
ATOM 596 O O . ILE A 1 82 ? -18.299 1.526 -3.879 1.00 86.38 82 ILE A O 1
ATOM 600 N N . GLY A 1 83 ? -17.654 2.743 -2.113 1.00 79.50 83 GLY A N 1
ATOM 601 C CA . GLY A 1 83 ? -16.675 3.489 -2.876 1.00 79.50 83 GLY A CA 1
ATOM 602 C C . GLY A 1 83 ? -15.460 3.881 -2.061 1.00 79.50 83 GLY A C 1
ATOM 603 O O . GLY A 1 83 ? -15.286 3.501 -0.903 1.00 79.50 83 GLY A O 1
ATOM 604 N N . PHE A 1 84 ? -14.561 4.560 -2.759 1.00 74.75 84 PHE A N 1
ATOM 605 C CA . PHE A 1 84 ? -13.213 4.841 -2.296 1.00 74.75 84 PHE A CA 1
ATOM 606 C C . PHE A 1 84 ? -12.982 6.337 -2.423 1.00 74.75 84 PHE A C 1
ATOM 608 O O . PHE A 1 84 ? -12.671 6.850 -3.499 1.00 74.75 84 PHE A O 1
ATOM 615 N N . GLY A 1 85 ? -13.226 7.040 -1.321 1.00 71.06 85 GLY A N 1
ATOM 616 C CA . GLY A 1 85 ? -12.721 8.378 -1.077 1.00 71.06 85 GLY A CA 1
ATOM 617 C C . GLY A 1 85 ? -11.342 8.347 -0.426 1.00 71.06 85 GLY A C 1
ATOM 618 O O . GLY A 1 85 ? -10.670 7.321 -0.352 1.00 71.06 85 GLY A O 1
ATOM 619 N N . GLU A 1 86 ? -10.913 9.497 0.081 1.00 66.06 86 GLU A N 1
ATOM 620 C CA . GLU A 1 86 ? -9.531 9.735 0.525 1.00 66.06 86 GLU A CA 1
ATOM 621 C C . GLU A 1 86 ? -9.095 8.889 1.733 1.00 66.06 86 GLU A C 1
ATOM 623 O O . GLU A 1 86 ? -7.901 8.760 1.997 1.00 66.06 86 GLU A O 1
ATOM 628 N N . ILE A 1 87 ? -10.054 8.296 2.448 1.00 65.56 87 ILE A N 1
ATOM 629 C CA . ILE A 1 87 ? -9.838 7.569 3.705 1.00 65.56 87 ILE A CA 1
ATOM 630 C C . ILE A 1 87 ? -10.325 6.114 3.667 1.00 65.56 87 ILE A C 1
ATOM 632 O O . ILE A 1 87 ? -10.235 5.426 4.680 1.00 65.56 87 ILE A O 1
ATOM 636 N N . SER A 1 88 ? -10.845 5.649 2.525 1.00 74.44 88 SER A N 1
ATOM 637 C CA . SER A 1 88 ? -11.384 4.296 2.341 1.00 74.44 88 SER A CA 1
ATOM 638 C C . SER A 1 88 ? -10.455 3.496 1.411 1.00 74.44 88 SER A C 1
ATOM 640 O O . SER A 1 88 ? -10.099 4.021 0.356 1.00 74.44 88 SER A O 1
ATOM 642 N N . PRO A 1 89 ? -10.025 2.275 1.788 1.00 86.06 89 PRO A N 1
ATOM 643 C CA . PRO A 1 89 ? -10.341 1.608 3.044 1.00 86.06 89 PRO A CA 1
ATOM 644 C C . PRO A 1 89 ? -9.481 2.202 4.170 1.00 86.06 89 PRO A C 1
ATOM 646 O O . PRO A 1 89 ? -8.294 2.464 3.984 1.00 86.06 89 PRO A O 1
ATOM 649 N N . GLY A 1 90 ? -10.058 2.398 5.349 1.00 90.50 90 GLY A N 1
ATOM 650 C CA . GLY A 1 90 ? -9.368 2.871 6.549 1.00 90.50 90 GLY A CA 1
ATOM 651 C C . GLY A 1 90 ? -9.461 1.855 7.681 1.00 90.50 90 GLY A C 1
ATOM 652 O O . GLY A 1 90 ? -10.195 0.875 7.581 1.00 90.50 90 GLY A O 1
ATOM 653 N N . TRP A 1 91 ? -8.751 2.105 8.777 1.00 92.62 91 TRP A N 1
ATOM 654 C CA . TRP A 1 91 ? -8.784 1.256 9.968 1.00 92.62 91 TRP A CA 1
ATOM 655 C C . TRP A 1 91 ? -9.138 2.070 11.199 1.00 92.62 91 TRP A C 1
ATOM 657 O O . TRP A 1 91 ? -8.678 3.201 11.335 1.00 92.62 91 TRP A O 1
ATOM 667 N N . THR A 1 92 ? -9.892 1.492 12.122 1.00 92.56 92 THR A N 1
ATOM 668 C CA . THR A 1 92 ? -10.037 2.014 13.481 1.00 92.56 92 THR A CA 1
ATOM 669 C C . THR A 1 92 ? -8.867 1.546 14.365 1.00 92.56 92 THR A C 1
ATOM 671 O O . THR A 1 92 ? -8.204 0.554 14.046 1.00 92.56 92 THR A O 1
ATOM 674 N N . PRO A 1 93 ? -8.594 2.207 15.509 1.00 90.50 93 PRO A N 1
ATOM 675 C CA . PRO A 1 93 ? -7.533 1.779 16.429 1.00 90.50 93 PRO A CA 1
ATOM 676 C C . PRO A 1 93 ? -7.684 0.335 16.945 1.00 90.50 93 PRO A C 1
ATOM 678 O O . PRO A 1 93 ? -6.696 -0.328 17.267 1.00 90.50 93 PRO A O 1
ATOM 681 N N . ASP A 1 94 ? -8.921 -0.156 17.039 1.00 93.19 94 ASP A N 1
ATOM 682 C CA . ASP A 1 94 ? -9.268 -1.520 17.450 1.00 93.19 94 ASP A CA 1
ATOM 683 C C . ASP A 1 94 ? -9.270 -2.538 16.297 1.00 93.19 94 ASP A C 1
ATOM 685 O O . ASP A 1 94 ? -9.588 -3.701 16.530 1.00 93.19 94 ASP A O 1
ATOM 689 N N . GLY A 1 95 ? -8.854 -2.139 15.090 1.00 94.75 95 GLY A N 1
ATOM 690 C CA . GLY A 1 95 ? -8.640 -3.052 13.966 1.00 94.75 95 GLY A CA 1
ATOM 691 C C . GLY A 1 95 ? -9.896 -3.372 13.162 1.00 94.75 95 GLY A C 1
ATOM 692 O O . GLY A 1 95 ? -9.908 -4.356 12.431 1.00 94.75 95 GLY A O 1
ATOM 693 N N . LEU A 1 96 ? -10.946 -2.557 13.270 1.00 95.81 96 LEU A N 1
ATOM 694 C CA . LEU A 1 96 ? -12.099 -2.644 12.380 1.00 95.81 96 LEU A CA 1
ATOM 695 C C . LEU A 1 96 ? -11.819 -1.856 11.102 1.00 95.81 96 LEU A C 1
ATOM 697 O O . LEU A 1 96 ? -11.167 -0.811 11.124 1.00 95.81 96 LEU A O 1
ATOM 701 N N . LEU A 1 97 ? -12.336 -2.344 9.983 1.00 94.38 97 LEU A N 1
ATOM 702 C CA . LEU A 1 97 ? -12.259 -1.640 8.714 1.00 94.38 97 LEU A CA 1
ATOM 703 C C . LEU A 1 97 ? -13.309 -0.549 8.645 1.00 94.38 97 LEU A C 1
ATOM 705 O O . LEU A 1 97 ? -14.451 -0.738 9.057 1.00 94.38 97 LEU A O 1
ATOM 709 N N . VAL A 1 98 ? -12.933 0.578 8.059 1.00 91.69 98 VAL A N 1
ATOM 710 C CA . VAL A 1 98 ? -13.848 1.661 7.738 1.00 91.69 98 VAL A CA 1
ATOM 711 C C . VAL A 1 98 ? -13.883 1.829 6.233 1.00 91.69 98 VAL A C 1
ATOM 713 O O . VAL A 1 98 ? -12.867 2.120 5.607 1.00 91.69 98 VAL A O 1
ATOM 716 N N . VAL A 1 99 ? -15.057 1.622 5.652 1.00 91.31 99 VAL A N 1
ATOM 717 C CA . VAL A 1 99 ? -15.264 1.722 4.207 1.00 91.31 99 VAL A CA 1
ATOM 718 C C . VAL A 1 99 ? -16.372 2.714 3.914 1.00 91.31 99 VAL A C 1
ATOM 720 O O . VAL A 1 99 ? -17.386 2.773 4.614 1.00 91.31 99 VAL A O 1
ATOM 723 N N . GLU A 1 100 ? -16.178 3.516 2.881 1.00 88.62 100 GLU A N 1
ATOM 724 C CA . GLU A 1 100 ? -17.181 4.471 2.435 1.00 88.62 100 GLU A CA 1
ATOM 725 C C . GLU A 1 100 ? -18.264 3.763 1.620 1.00 88.62 100 GLU A C 1
ATOM 727 O O . GLU A 1 100 ? -17.994 2.932 0.753 1.00 88.62 100 GLU A O 1
ATOM 732 N N . GLN A 1 101 ? -19.519 4.089 1.910 1.00 87.69 101 GLN A N 1
ATOM 733 C CA . GLN A 1 101 ? -20.668 3.589 1.179 1.00 87.69 101 GLN A CA 1
ATOM 734 C C . GLN A 1 101 ? -21.417 4.753 0.527 1.00 87.69 101 GLN A C 1
ATOM 736 O O . GLN A 1 101 ? -21.967 5.624 1.208 1.00 87.69 101 GLN A O 1
ATOM 741 N N . PHE A 1 102 ? -21.535 4.693 -0.797 1.00 80.75 102 PHE A N 1
ATOM 742 C CA . PHE A 1 102 ? -22.372 5.579 -1.594 1.00 80.75 102 PHE A CA 1
ATOM 743 C C . PHE A 1 102 ? -23.733 4.928 -1.836 1.00 80.75 102 PHE A C 1
ATOM 745 O O . PHE A 1 102 ? -23.830 3.812 -2.332 1.00 80.75 102 PHE A O 1
ATOM 752 N N . GLY A 1 103 ? -24.827 5.612 -1.505 1.00 70.06 103 GLY A N 1
ATOM 753 C CA . GLY A 1 103 ? -26.155 5.055 -1.740 1.00 70.06 103 GLY A CA 1
ATOM 754 C C . GLY A 1 103 ? -27.291 6.070 -1.645 1.00 70.06 103 GLY A C 1
ATOM 755 O O . GLY A 1 103 ? -27.094 7.207 -1.212 1.00 70.06 103 GLY A O 1
ATOM 756 N N . PRO A 1 104 ? -28.525 5.663 -2.004 1.00 65.56 104 PRO A N 1
ATOM 757 C CA . PRO A 1 104 ? -29.693 6.550 -2.037 1.00 65.56 104 PRO A CA 1
ATOM 758 C C . PRO A 1 104 ? -30.063 7.143 -0.666 1.00 65.56 104 PRO A C 1
ATOM 760 O O . PRO A 1 104 ? -30.816 8.112 -0.603 1.00 65.56 104 PRO A O 1
ATOM 763 N N . ASN A 1 105 ? -29.532 6.578 0.423 1.00 60.03 105 ASN A N 1
ATOM 764 C CA . ASN A 1 105 ? -29.827 6.956 1.804 1.00 60.03 105 ASN A CA 1
ATOM 765 C C . ASN A 1 105 ? -28.744 7.843 2.454 1.00 60.03 105 ASN A C 1
ATOM 767 O O . ASN A 1 105 ? -28.737 7.942 3.679 1.00 60.03 105 ASN A O 1
ATOM 771 N N . ARG A 1 106 ? -27.925 8.538 1.642 1.00 67.12 106 ARG A N 1
ATOM 772 C CA . ARG A 1 106 ? -26.757 9.378 2.008 1.00 67.12 106 ARG A CA 1
ATOM 773 C C . ARG A 1 106 ? -25.454 8.593 2.186 1.00 67.12 106 ARG A C 1
ATOM 775 O O . ARG A 1 106 ? -25.472 7.383 2.382 1.00 67.12 106 ARG A O 1
ATOM 782 N N . GLU A 1 107 ? -24.350 9.328 2.079 1.00 77.06 107 GLU A N 1
ATOM 783 C CA . GLU A 1 107 ? -22.979 8.867 2.302 1.00 77.06 107 GLU A CA 1
ATOM 784 C C . GLU A 1 107 ? -22.797 8.476 3.775 1.00 77.06 107 GLU A C 1
ATOM 786 O O . GLU A 1 107 ? -23.112 9.248 4.692 1.00 77.06 107 GLU A O 1
ATOM 791 N N . VAL A 1 108 ? -22.355 7.238 3.995 1.00 84.56 108 VAL A N 1
ATOM 792 C CA . VAL A 1 108 ? -22.080 6.689 5.326 1.00 84.56 108 VAL A CA 1
ATOM 793 C C . VAL A 1 108 ? -20.764 5.929 5.307 1.00 84.56 108 VAL A C 1
ATOM 795 O O . VAL A 1 108 ? -20.396 5.323 4.304 1.00 84.56 108 VAL A O 1
ATOM 798 N N . PHE A 1 109 ? -20.088 5.903 6.445 1.00 89.31 109 PHE A N 1
ATOM 799 C CA . PHE A 1 109 ? -19.001 4.974 6.704 1.00 89.31 109 PHE A CA 1
ATOM 800 C C . PHE A 1 109 ? -19.576 3.693 7.293 1.00 89.31 109 PHE A C 1
ATOM 802 O O . PHE A 1 109 ? -20.308 3.734 8.285 1.00 89.31 109 PHE A O 1
ATOM 809 N N . ARG A 1 110 ? -19.261 2.547 6.691 1.00 91.69 110 ARG A N 1
ATOM 810 C CA . ARG A 1 110 ? -19.488 1.238 7.306 1.00 91.69 110 ARG A CA 1
ATOM 811 C C . ARG A 1 110 ? -18.259 0.875 8.121 1.00 91.69 110 ARG A C 1
ATOM 813 O O . ARG A 1 110 ? -17.150 0.900 7.595 1.00 91.69 110 ARG A O 1
ATOM 820 N N . VAL A 1 111 ? -18.480 0.496 9.372 1.00 93.31 111 VAL A N 1
ATOM 821 C CA . VAL A 1 111 ? -17.460 -0.146 10.200 1.00 93.31 111 VAL A CA 1
ATOM 822 C C . VAL A 1 111 ? -17.659 -1.650 10.075 1.00 93.31 111 VAL A C 1
ATOM 824 O O . VAL A 1 111 ? -18.762 -2.143 10.321 1.00 93.31 111 VAL A O 1
ATOM 827 N N . VAL A 1 112 ? -16.628 -2.364 9.644 1.00 95.50 112 VAL A N 1
ATOM 828 C CA . VAL A 1 112 ? -16.687 -3.768 9.230 1.00 95.50 112 VAL A CA 1
ATOM 829 C C . VAL A 1 112 ? -15.646 -4.561 10.004 1.00 95.50 112 VAL A C 1
ATOM 831 O O . VAL A 1 112 ? -14.507 -4.126 10.152 1.00 95.50 112 VAL A O 1
ATOM 834 N N . ASP A 1 113 ? -16.035 -5.726 10.501 1.00 96.62 113 ASP A N 1
ATOM 835 C CA . ASP A 1 113 ? -15.098 -6.681 11.081 1.00 96.62 113 ASP A CA 1
ATOM 836 C C . ASP A 1 113 ? -14.317 -7.376 9.947 1.00 96.62 113 ASP A C 1
ATOM 838 O O . ASP A 1 113 ? -14.933 -8.054 9.119 1.00 96.62 113 ASP A O 1
ATOM 842 N N . PRO A 1 114 ? -12.982 -7.209 9.871 1.00 96.31 114 PRO A N 1
ATOM 843 C CA . PRO A 1 114 ? -12.170 -7.794 8.806 1.00 96.31 114 PRO A CA 1
ATOM 844 C C . PRO A 1 114 ? -12.123 -9.327 8.838 1.00 96.31 114 PRO A C 1
ATOM 846 O O . PRO A 1 114 ? -11.833 -9.930 7.809 1.00 96.31 114 PRO A O 1
ATOM 849 N N . GLU A 1 115 ? -12.382 -9.967 9.984 1.00 95.06 115 GLU A N 1
ATOM 850 C CA . GLU A 1 115 ? -12.334 -11.429 10.107 1.00 95.06 115 GLU A CA 1
ATOM 851 C C . GLU A 1 115 ? -13.605 -12.091 9.566 1.00 95.06 115 GLU A C 1
ATOM 853 O O . GLU A 1 115 ? -13.566 -13.216 9.066 1.00 95.06 115 GLU A O 1
ATOM 858 N N . THR A 1 116 ? -14.747 -11.410 9.692 1.00 95.69 116 THR A N 1
ATOM 859 C CA . THR A 1 116 ? -16.067 -11.978 9.377 1.00 95.69 116 THR A CA 1
ATOM 860 C C . THR A 1 116 ? -16.754 -11.320 8.183 1.00 95.69 116 THR A C 1
ATOM 862 O O . THR A 1 116 ? -17.704 -11.891 7.644 1.00 95.69 116 THR A O 1
ATOM 865 N N . GLY A 1 117 ? -16.320 -10.120 7.789 1.00 95.12 117 GLY A N 1
ATOM 866 C CA . GLY A 1 117 ? -17.011 -9.276 6.814 1.00 95.12 117 GLY A CA 1
ATOM 867 C C . GLY A 1 117 ? -18.307 -8.650 7.346 1.00 95.12 117 GLY A C 1
ATOM 868 O O . GLY A 1 117 ? -19.038 -7.992 6.598 1.00 95.12 117 GLY A O 1
ATOM 869 N N . GLU A 1 118 ? -18.638 -8.840 8.630 1.00 96.00 118 GLU A N 1
ATOM 870 C CA . GLU A 1 118 ? -19.872 -8.313 9.208 1.00 96.00 118 GLU A CA 1
ATOM 871 C C . GLU A 1 118 ? -19.786 -6.791 9.380 1.00 96.00 118 GLU A C 1
ATOM 873 O O . GLU A 1 118 ? -18.836 -6.249 9.941 1.00 96.00 118 GLU A O 1
ATOM 878 N N . THR A 1 119 ? -20.816 -6.072 8.923 1.00 94.94 119 THR A N 1
ATOM 879 C CA . THR A 1 119 ? -20.952 -4.643 9.231 1.00 94.94 119 THR A CA 1
ATOM 880 C C . THR A 1 119 ? -21.377 -4.471 10.687 1.00 94.94 119 THR A C 1
ATOM 882 O O . THR A 1 119 ? -22.534 -4.718 11.032 1.00 94.94 119 THR A O 1
ATOM 885 N N . ILE A 1 120 ? -20.456 -3.983 11.511 1.00 95.81 120 ILE A N 1
ATOM 886 C CA . ILE A 1 120 ? -20.647 -3.719 12.937 1.00 95.81 120 ILE A CA 1
ATOM 887 C C . ILE A 1 120 ? -21.407 -2.411 13.164 1.00 95.81 120 ILE A C 1
ATOM 889 O O . ILE A 1 120 ? -22.231 -2.323 14.075 1.00 95.81 120 ILE A O 1
ATOM 893 N N . ASP A 1 121 ? -21.153 -1.394 12.335 1.00 92.50 121 ASP A N 1
ATOM 894 C CA . ASP A 1 121 ? -21.789 -0.085 12.478 1.00 92.50 121 ASP A CA 1
ATOM 895 C C . ASP A 1 121 ? -21.927 0.678 11.153 1.00 92.50 121 ASP A C 1
ATOM 897 O O . ASP A 1 121 ? -21.288 0.353 10.148 1.00 92.50 121 ASP A O 1
ATOM 901 N N . ARG A 1 122 ? -22.776 1.711 11.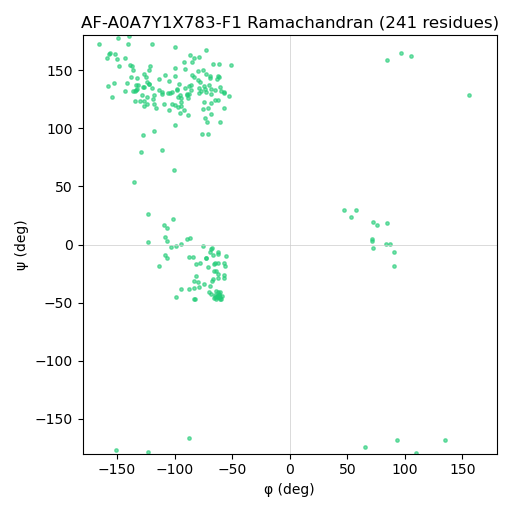158 1.00 91.38 122 ARG A N 1
ATOM 902 C CA . ARG A 1 122 ? -22.902 2.697 10.080 1.00 91.38 122 ARG A CA 1
ATOM 903 C C . ARG A 1 122 ? -22.951 4.101 10.662 1.00 91.38 122 ARG A C 1
ATOM 905 O O . ARG A 1 122 ? -23.848 4.406 11.442 1.00 91.38 122 ARG A O 1
ATOM 912 N N . ILE A 1 123 ? -22.034 4.950 10.221 1.00 88.06 123 ILE A N 1
ATOM 913 C CA . ILE A 1 123 ? -21.857 6.308 10.736 1.00 88.06 123 ILE A CA 1
ATOM 914 C C . ILE A 1 123 ? -22.091 7.278 9.589 1.00 88.06 123 ILE A C 1
ATOM 916 O O . ILE A 1 123 ? -21.481 7.150 8.527 1.00 88.06 123 ILE A O 1
ATOM 920 N N . SER A 1 124 ? -22.998 8.232 9.768 1.00 86.19 124 SER A N 1
ATOM 921 C CA . SER A 1 124 ? -23.246 9.232 8.730 1.00 86.19 124 SER A CA 1
ATOM 922 C C . SER A 1 124 ? -22.124 10.266 8.674 1.00 86.19 124 SER A C 1
ATOM 924 O O . SER A 1 124 ? -21.527 10.610 9.691 1.00 86.19 124 SER A O 1
ATOM 926 N N . PHE A 1 125 ? -21.873 10.825 7.491 1.00 79.88 125 PHE A N 1
ATOM 927 C CA . PHE A 1 125 ? -20.854 11.871 7.317 1.00 79.88 125 PHE A CA 1
ATOM 928 C C . PHE A 1 125 ? -21.178 13.143 8.124 1.00 79.88 125 PHE A C 1
ATOM 930 O O . PHE A 1 125 ? -20.297 13.912 8.493 1.00 79.88 125 PHE A O 1
ATOM 937 N N . GLU A 1 126 ? -22.460 13.378 8.424 1.00 80.25 126 GLU A N 1
ATOM 938 C CA . GLU A 1 126 ? -22.887 14.475 9.300 1.00 80.25 126 GLU A CA 1
ATOM 939 C C . GLU A 1 126 ? -22.429 14.251 10.755 1.00 80.25 126 GLU A C 1
ATOM 941 O O . GLU A 1 126 ? -22.149 15.216 11.466 1.00 80.25 126 GLU A O 1
ATOM 946 N N . GLU A 1 127 ? -22.340 12.992 11.195 1.00 79.12 127 GLU A N 1
ATOM 947 C CA . GLU A 1 127 ? -21.918 12.611 12.548 1.00 79.12 127 GLU A CA 1
ATOM 948 C C . GLU A 1 127 ? -20.397 12.608 12.720 1.00 79.12 127 GLU A C 1
ATOM 950 O O . GLU A 1 127 ? -19.930 12.853 13.830 1.00 79.12 127 GLU A O 1
ATOM 955 N N . THR A 1 128 ? -19.630 12.389 11.647 1.00 72.56 128 THR A N 1
ATOM 956 C CA . THR A 1 128 ? -18.156 12.365 11.702 1.00 72.56 128 THR A CA 1
ATOM 957 C C . THR A 1 128 ? -17.527 13.748 11.878 1.00 72.56 128 THR A C 1
ATOM 959 O O . THR A 1 128 ? -16.328 13.854 12.116 1.00 72.56 128 THR A O 1
ATOM 962 N N . GLY A 1 129 ? -18.308 14.824 11.728 1.00 69.62 129 GLY A N 1
ATOM 963 C CA . GLY A 1 129 ? -17.766 16.178 11.628 1.00 69.62 129 GLY A CA 1
ATOM 964 C C . GLY A 1 129 ? -16.927 16.378 10.358 1.00 69.62 129 GLY A C 1
ATOM 965 O O . GLY A 1 129 ? -16.869 15.515 9.481 1.00 69.62 129 GLY A O 1
ATOM 966 N N . ALA A 1 130 ? -16.293 17.548 10.231 1.00 60.38 130 ALA A N 1
ATOM 967 C CA . ALA A 1 130 ? -15.299 17.759 9.184 1.00 60.38 130 ALA A CA 1
ATOM 968 C C . ALA A 1 130 ? -14.076 16.895 9.515 1.00 60.38 130 ALA A C 1
ATOM 970 O O . ALA A 1 130 ? -13.405 17.150 10.513 1.00 60.38 130 ALA A O 1
ATOM 971 N N . TYR A 1 131 ? -13.813 15.871 8.704 1.00 61.09 131 TYR A N 1
ATOM 972 C CA . TYR A 1 131 ? -12.573 15.112 8.787 1.00 61.09 131 TYR A CA 1
ATOM 973 C C . TYR A 1 131 ? -11.387 16.077 8.622 1.00 61.09 131 TYR A C 1
ATOM 975 O O . TYR A 1 131 ? -11.263 16.726 7.586 1.00 61.09 131 TYR A O 1
ATOM 983 N N . ASP A 1 132 ? -10.550 16.189 9.655 1.00 55.19 132 ASP A N 1
ATOM 984 C CA . ASP A 1 132 ? -9.360 17.063 9.688 1.00 55.19 132 ASP A CA 1
ATOM 985 C C . ASP A 1 132 ? -8.056 16.245 9.575 1.00 55.19 132 ASP A C 1
ATOM 987 O O . ASP A 1 132 ? -6.967 16.723 9.891 1.00 55.19 132 ASP A O 1
ATOM 991 N N . GLY A 1 133 ? -8.160 14.971 9.176 1.00 57.09 133 GLY A N 1
ATOM 992 C CA . GLY A 1 133 ? -6.989 14.153 8.868 1.00 57.09 133 GLY A CA 1
ATOM 993 C C . GLY A 1 133 ? -6.351 14.576 7.542 1.00 57.09 133 GLY A C 1
ATOM 994 O O . GLY A 1 133 ? -6.942 15.355 6.799 1.00 57.09 133 GLY A O 1
ATOM 995 N N . PRO A 1 134 ? -5.133 14.109 7.227 1.00 48.91 134 PRO A N 1
ATOM 996 C CA . PRO A 1 134 ? -4.426 14.510 6.016 1.00 48.91 134 PRO A CA 1
ATOM 997 C C . PRO A 1 134 ? -5.232 14.134 4.766 1.00 48.91 134 PRO A C 1
ATOM 999 O O . PRO A 1 134 ? -5.322 12.972 4.376 1.00 48.91 134 PRO A O 1
ATOM 1002 N N . VAL A 1 135 ? -5.832 15.154 4.157 1.00 44.03 135 VAL A N 1
ATOM 1003 C CA . VAL A 1 135 ? -6.622 15.073 2.933 1.00 44.03 135 VAL A CA 1
ATOM 1004 C C . VAL A 1 135 ? -5.708 15.420 1.759 1.00 44.03 135 VAL A C 1
ATOM 1006 O O . VAL A 1 135 ? -5.266 16.565 1.655 1.00 44.03 135 VAL A O 1
ATOM 1009 N N . GLY A 1 136 ? -5.402 14.475 0.868 1.00 43.88 136 GLY A N 1
ATOM 1010 C CA . GLY A 1 136 ? -4.781 14.834 -0.409 1.00 43.88 136 GLY A CA 1
ATOM 1011 C C . GLY A 1 136 ? -3.975 13.738 -1.089 1.00 43.88 136 GLY A C 1
ATOM 1012 O O . GLY A 1 136 ? -3.041 13.203 -0.516 1.00 43.88 136 GLY A O 1
ATOM 1013 N N . ARG A 1 137 ? -4.290 13.511 -2.369 1.00 46.72 137 ARG A N 1
ATOM 1014 C CA . ARG A 1 137 ? -3.681 12.540 -3.303 1.00 46.72 137 ARG A CA 1
ATOM 1015 C C . ARG A 1 137 ? -2.161 12.648 -3.492 1.00 46.72 137 ARG A C 1
ATOM 1017 O O . ARG A 1 137 ? -1.576 11.743 -4.070 1.00 46.72 137 ARG A O 1
ATOM 1024 N N . ASP A 1 138 ? -1.537 13.700 -2.975 1.00 46.16 138 ASP A N 1
ATOM 1025 C CA . ASP A 1 138 ? -0.090 13.911 -2.981 1.00 46.16 138 ASP A CA 1
ATOM 1026 C C . ASP A 1 138 ? 0.458 13.534 -1.590 1.00 46.16 138 ASP A C 1
ATOM 1028 O O . ASP A 1 138 ? 0.850 14.389 -0.793 1.00 46.16 138 ASP A O 1
ATOM 1032 N N . PHE A 1 139 ? 0.347 12.256 -1.219 1.00 52.75 139 PHE A N 1
ATOM 1033 C CA . PHE A 1 139 ? 0.501 11.831 0.174 1.00 52.75 139 PHE A CA 1
ATOM 1034 C C . PHE A 1 139 ? 1.965 11.810 0.624 1.00 52.75 139 PHE A C 1
ATOM 1036 O O . PHE A 1 139 ? 2.657 10.806 0.502 1.00 52.75 139 PHE A O 1
ATOM 1043 N N . VAL A 1 140 ? 2.393 12.911 1.240 1.00 56.78 140 VAL A N 1
ATOM 1044 C CA . VAL A 1 140 ? 3.465 12.921 2.236 1.00 56.78 140 VAL A CA 1
ATOM 1045 C C . VAL A 1 140 ? 2.912 12.253 3.497 1.00 56.78 140 VAL A C 1
ATOM 1047 O O . VAL A 1 140 ? 2.224 12.895 4.293 1.00 56.78 140 VAL A O 1
ATOM 1050 N N . ALA A 1 141 ? 3.140 10.951 3.678 1.00 62.03 141 ALA A N 1
ATOM 1051 C CA . ALA A 1 141 ? 2.761 10.298 4.932 1.00 62.03 141 ALA A CA 1
ATOM 1052 C C . ALA A 1 141 ? 3.720 10.775 6.025 1.00 62.03 141 ALA A C 1
ATOM 1054 O O . ALA A 1 141 ? 4.885 10.391 6.013 1.00 62.03 141 ALA A O 1
ATOM 1055 N N . THR A 1 142 ? 3.253 11.652 6.920 1.00 63.09 142 THR A N 1
ATOM 1056 C CA . THR A 1 142 ? 4.073 12.170 8.016 1.00 63.09 142 THR A CA 1
ATOM 1057 C C . THR A 1 142 ? 3.916 11.321 9.270 1.00 63.09 142 THR A C 1
ATOM 1059 O O . THR A 1 142 ? 2.839 11.327 9.865 1.00 63.09 142 THR A O 1
ATOM 1062 N N . GLN A 1 143 ? 4.986 10.673 9.717 1.00 70.62 143 GLN A N 1
ATOM 1063 C CA . GLN A 1 143 ? 5.060 10.031 11.029 1.00 70.62 143 GLN A CA 1
ATOM 1064 C C . GLN A 1 143 ? 6.288 10.550 11.768 1.00 70.62 143 GLN A C 1
ATOM 1066 O O . GLN A 1 143 ? 7.397 10.430 11.266 1.00 70.62 143 GLN A O 1
ATOM 1071 N N . ASP A 1 144 ? 6.117 11.196 12.922 1.00 81.50 144 ASP A N 1
ATOM 1072 C CA . ASP A 1 144 ? 7.233 11.798 13.675 1.00 81.50 144 ASP A CA 1
ATOM 1073 C C . ASP A 1 144 ? 8.119 12.771 12.859 1.00 81.50 144 ASP A C 1
ATOM 1075 O O . ASP A 1 144 ? 9.276 13.026 13.197 1.00 81.50 144 ASP A O 1
ATOM 1079 N N . GLY A 1 145 ? 7.570 13.347 11.781 1.00 81.94 145 GLY A N 1
ATOM 1080 C CA . GLY A 1 145 ? 8.289 14.191 10.818 1.00 81.94 145 GLY A CA 1
ATOM 1081 C C . GLY A 1 145 ? 9.035 13.426 9.716 1.00 81.94 145 GLY A C 1
ATOM 1082 O O . GLY A 1 145 ? 9.684 14.060 8.890 1.00 81.94 145 GLY A O 1
ATOM 1083 N N . LEU A 1 146 ? 8.968 12.093 9.707 1.00 87.62 146 LEU A N 1
ATOM 1084 C CA . LEU A 1 146 ? 9.340 11.242 8.579 1.00 87.62 146 LEU A CA 1
ATOM 1085 C C . LEU A 1 146 ? 8.265 11.359 7.505 1.00 87.62 146 LEU A C 1
ATOM 1087 O O . LEU A 1 146 ? 7.089 11.288 7.829 1.00 87.62 146 LEU A O 1
ATOM 1091 N N . SER A 1 147 ? 8.669 11.535 6.258 1.00 90.56 147 SER A N 1
ATOM 1092 C CA . SER A 1 147 ? 7.824 11.839 5.110 1.00 90.56 147 SER A CA 1
ATOM 1093 C C . SER A 1 147 ? 8.241 10.911 3.964 1.00 90.56 147 SER A C 1
ATOM 1095 O O . SER A 1 147 ? 9.432 10.714 3.735 1.00 90.56 147 SER A O 1
ATOM 1097 N N . VAL A 1 148 ? 7.291 10.275 3.275 1.00 92.25 148 VAL A N 1
ATOM 1098 C CA . VAL A 1 148 ? 7.576 9.485 2.064 1.00 92.25 148 VAL A CA 1
ATOM 1099 C C . VAL A 1 148 ? 6.770 10.029 0.902 1.00 92.25 148 VAL A C 1
ATOM 1101 O O . VAL A 1 148 ? 5.600 10.362 1.075 1.00 92.25 148 VAL A O 1
ATOM 1104 N N . TYR A 1 149 ? 7.389 10.119 -0.271 1.00 92.38 149 TYR A N 1
ATOM 1105 C CA . TYR A 1 149 ? 6.713 10.539 -1.490 1.00 92.38 149 TYR A CA 1
ATOM 1106 C C . TYR A 1 149 ? 7.343 9.895 -2.729 1.00 92.38 149 TYR A C 1
ATOM 1108 O O . TYR A 1 149 ? 8.479 9.414 -2.711 1.00 92.38 149 TYR A O 1
ATOM 1116 N N . VAL A 1 150 ? 6.576 9.870 -3.816 1.00 92.62 150 VAL A N 1
ATOM 1117 C CA . VAL A 1 150 ? 7.014 9.367 -5.121 1.00 92.62 150 VAL A CA 1
ATOM 1118 C C . VAL A 1 150 ? 7.486 10.536 -5.986 1.00 92.62 150 VAL A C 1
ATOM 1120 O O . VAL A 1 150 ? 6.880 11.608 -5.985 1.00 92.62 150 VAL A O 1
ATOM 1123 N N . ASN A 1 151 ? 8.586 10.352 -6.704 1.00 91.56 151 ASN A N 1
ATOM 1124 C CA . ASN A 1 151 ? 9.175 11.337 -7.610 1.00 91.56 151 ASN A CA 1
ATOM 1125 C C . ASN A 1 151 ? 9.690 10.630 -8.873 1.00 91.56 151 ASN A C 1
ATOM 1127 O O . ASN A 1 151 ? 9.718 9.405 -8.933 1.00 91.56 151 ASN A O 1
ATOM 1131 N N . GLY A 1 152 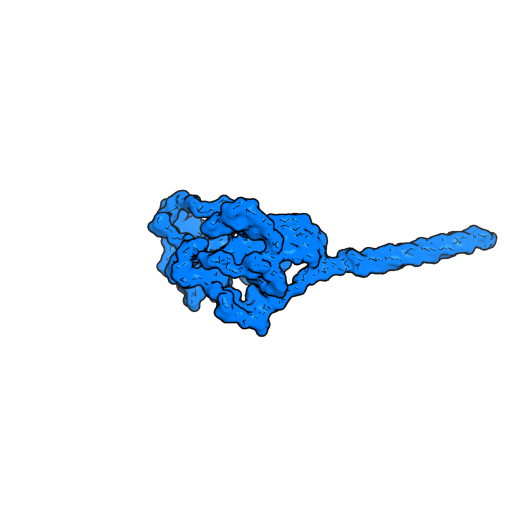? 10.128 11.389 -9.870 1.00 83.50 152 GLY A N 1
ATOM 1132 C CA . GLY A 1 152 ? 10.733 10.860 -11.088 1.00 83.50 152 GLY A CA 1
ATOM 1133 C C . GLY A 1 152 ? 9.811 10.914 -12.301 1.00 83.50 152 GLY A C 1
ATOM 1134 O O . GLY A 1 152 ? 8.593 11.085 -12.201 1.00 83.50 152 GLY A O 1
ATOM 1135 N N . ASP A 1 153 ? 10.434 10.804 -13.469 1.00 83.75 153 ASP A N 1
ATOM 1136 C CA . ASP A 1 153 ? 9.736 10.712 -14.743 1.00 83.75 153 ASP A CA 1
ATOM 1137 C C . ASP A 1 153 ? 9.210 9.285 -14.959 1.00 83.75 153 ASP A C 1
ATOM 1139 O O . ASP A 1 153 ? 9.662 8.314 -14.348 1.00 83.75 153 ASP A O 1
ATOM 1143 N N . ARG A 1 154 ? 8.237 9.134 -15.862 1.00 87.38 154 ARG A N 1
ATOM 1144 C CA . ARG A 1 154 ? 7.754 7.802 -16.244 1.00 87.38 154 ARG A CA 1
ATOM 1145 C C . ARG A 1 154 ? 8.897 6.977 -16.848 1.00 87.38 154 ARG A C 1
ATOM 1147 O O . ARG A 1 154 ? 9.631 7.474 -17.700 1.00 87.38 154 ARG A O 1
ATOM 1154 N N . GLY A 1 155 ? 8.995 5.721 -16.428 1.00 92.44 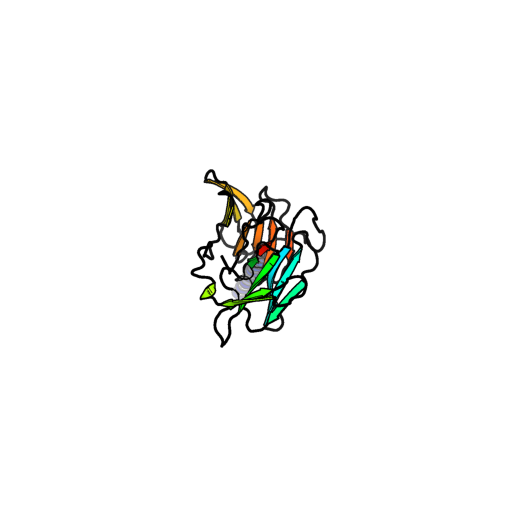155 GLY A N 1
ATOM 1155 C CA . GLY A 1 155 ? 10.081 4.795 -16.747 1.00 92.44 155 GLY A CA 1
ATOM 1156 C C . GLY A 1 155 ? 11.240 4.810 -15.759 1.00 92.44 155 GLY A C 1
ATOM 1157 O O . GLY A 1 155 ? 11.962 3.824 -15.696 1.00 92.44 155 GLY A O 1
ATOM 1158 N N . GLU A 1 156 ? 11.379 5.857 -14.946 1.00 94.50 156 GLU A N 1
ATOM 1159 C CA . GLU A 1 156 ? 12.418 5.954 -13.913 1.00 94.50 156 GLU A CA 1
ATOM 1160 C C . GLU A 1 156 ? 11.836 6.486 -12.585 1.00 94.50 156 GLU A C 1
ATOM 1162 O O . GLU A 1 156 ? 12.305 7.503 -12.061 1.00 94.50 156 GLU A O 1
ATOM 1167 N N . PRO A 1 157 ? 10.764 5.877 -12.032 1.00 95.19 157 PRO A N 1
ATOM 1168 C CA . PRO A 1 157 ? 10.191 6.354 -10.784 1.00 95.19 157 PRO A CA 1
ATOM 1169 C C . PRO A 1 157 ? 11.123 6.093 -9.595 1.00 95.19 157 PRO A C 1
ATOM 1171 O O . PRO A 1 157 ? 11.798 5.065 -9.485 1.00 95.19 157 PRO A O 1
ATOM 1174 N N . GLN A 1 158 ? 11.096 7.035 -8.661 1.00 95.38 158 GLN A N 1
ATOM 1175 C CA . GLN A 1 158 ? 11.864 7.045 -7.428 1.00 95.38 158 GLN A CA 1
ATOM 1176 C C . GLN A 1 158 ? 10.920 7.137 -6.228 1.00 95.38 158 GLN A C 1
ATOM 1178 O O . GLN A 1 158 ? 9.962 7.910 -6.211 1.00 95.38 158 GLN A O 1
ATOM 1183 N N . LEU A 1 159 ? 11.228 6.369 -5.192 1.00 94.56 159 LEU A N 1
ATOM 1184 C CA . LEU A 1 159 ? 10.640 6.481 -3.867 1.00 94.56 159 LEU A CA 1
ATOM 1185 C C . LEU A 1 159 ? 11.610 7.253 -2.978 1.00 94.56 159 LEU A C 1
ATOM 1187 O O . LEU A 1 159 ? 12.745 6.810 -2.771 1.00 94.56 159 LEU A O 1
ATOM 1191 N N . ILE A 1 160 ? 11.170 8.387 -2.444 1.00 94.38 160 ILE A N 1
ATOM 1192 C CA . ILE A 1 160 ? 12.002 9.270 -1.629 1.00 94.38 160 ILE A CA 1
ATOM 1193 C C . ILE A 1 160 ? 11.480 9.285 -0.197 1.00 94.38 160 ILE A C 1
ATOM 1195 O O . ILE A 1 160 ? 10.285 9.438 0.043 1.00 94.38 160 ILE A O 1
ATOM 1199 N N . LEU A 1 161 ? 12.405 9.137 0.749 1.00 93.81 161 LEU A N 1
ATOM 1200 C CA . LEU A 1 161 ? 12.169 9.285 2.178 1.00 93.81 161 LEU A CA 1
ATOM 1201 C C . LEU A 1 161 ? 12.847 10.560 2.672 1.00 93.81 161 LEU A C 1
ATOM 1203 O O . LEU A 1 161 ? 14.069 10.704 2.576 1.00 93.81 161 LEU A O 1
ATOM 1207 N N . GLU A 1 162 ? 12.058 11.456 3.238 1.00 93.62 162 GLU A N 1
ATOM 1208 C CA . GLU A 1 162 ? 12.498 12.666 3.915 1.00 93.62 162 GLU A CA 1
ATOM 1209 C C . GLU A 1 162 ? 12.437 12.444 5.429 1.00 93.62 162 GLU A C 1
ATOM 1211 O O . GLU A 1 162 ? 11.391 12.135 5.993 1.00 93.62 162 GLU A O 1
ATOM 1216 N N . VAL A 1 163 ? 13.568 12.588 6.112 1.00 91.12 163 VAL A N 1
ATOM 1217 C CA . VAL A 1 163 ? 13.632 12.496 7.580 1.00 91.12 163 VAL A CA 1
ATOM 1218 C C . VAL A 1 163 ? 13.327 13.855 8.230 1.00 91.12 163 VAL A C 1
ATOM 1220 O O . VAL A 1 163 ? 13.510 14.883 7.577 1.00 91.12 163 VAL A O 1
ATOM 1223 N N . PRO A 1 164 ? 12.993 13.922 9.538 1.00 89.06 164 PRO A N 1
ATOM 1224 C CA . PRO A 1 164 ? 12.584 15.168 10.208 1.00 89.06 164 PRO A CA 1
ATOM 1225 C C . PRO A 1 164 ? 13.574 16.341 10.117 1.00 89.06 164 PRO A C 1
ATOM 1227 O O . PRO A 1 164 ? 13.212 17.492 10.357 1.00 89.06 164 PRO A O 1
ATOM 1230 N N . SER A 1 165 ? 14.844 16.078 9.792 1.00 91.12 165 SER A N 1
ATOM 1231 C CA . SER A 1 165 ? 15.845 17.117 9.530 1.00 91.12 165 SER A CA 1
ATOM 1232 C C . SER A 1 165 ? 15.698 17.803 8.164 1.00 91.12 165 SER A C 1
ATOM 1234 O O . SER A 1 165 ? 16.511 18.676 7.856 1.00 91.12 165 SER A O 1
ATOM 1236 N N . GLY A 1 166 ? 14.726 17.398 7.339 1.00 90.94 166 GLY A N 1
ATOM 1237 C CA . GLY A 1 166 ? 14.563 17.819 5.943 1.00 90.94 166 GLY A CA 1
ATOM 1238 C C . GLY A 1 166 ? 15.610 17.210 5.006 1.00 90.94 166 GLY A C 1
ATOM 1239 O O . GLY A 1 166 ? 15.924 17.776 3.965 1.00 90.94 166 GLY A O 1
ATOM 1240 N N . SER A 1 167 ? 16.258 16.117 5.422 1.00 93.62 167 SER A N 1
ATOM 1241 C CA . SER A 1 167 ? 17.212 15.398 4.572 1.00 93.62 167 SER A CA 1
ATOM 1242 C C . SER A 1 167 ? 16.479 14.311 3.805 1.00 93.62 167 SER A C 1
ATOM 1244 O O . SER A 1 167 ? 15.711 13.562 4.397 1.00 93.62 167 SER A O 1
ATOM 1246 N N . GLU A 1 168 ? 16.751 14.208 2.511 1.00 94.88 168 GLU A N 1
ATOM 1247 C CA . GLU A 1 168 ? 16.094 13.254 1.622 1.00 94.88 168 GLU A CA 1
ATOM 1248 C C . GLU A 1 168 ? 17.053 12.134 1.225 1.00 94.88 168 GLU A C 1
ATOM 1250 O O . GLU A 1 168 ? 18.257 12.358 1.042 1.00 94.88 168 GLU A O 1
ATOM 1255 N N . ARG A 1 169 ? 16.515 10.925 1.061 1.00 93.62 169 ARG A N 1
ATOM 1256 C CA . ARG A 1 169 ? 17.212 9.808 0.420 1.00 93.62 169 ARG A CA 1
ATOM 1257 C C . ARG A 1 169 ? 16.284 9.049 -0.517 1.00 93.62 169 ARG A C 1
ATOM 1259 O O . ARG A 1 169 ? 15.112 8.855 -0.212 1.00 93.62 169 ARG A O 1
ATOM 1266 N N . ILE A 1 170 ? 16.842 8.575 -1.625 1.00 94.56 170 ILE A N 1
ATOM 1267 C CA . ILE A 1 170 ? 16.175 7.614 -2.503 1.00 94.56 170 ILE A CA 1
ATOM 1268 C C . ILE A 1 170 ? 16.213 6.252 -1.804 1.00 94.56 170 ILE A C 1
ATOM 1270 O O . ILE A 1 170 ? 17.288 5.773 -1.438 1.00 94.56 170 ILE A O 1
ATOM 1274 N N . VAL A 1 171 ? 15.040 5.664 -1.584 1.00 95.00 171 VAL A N 1
ATOM 1275 C CA . VAL A 1 171 ? 14.866 4.342 -0.960 1.00 95.00 171 VAL A CA 1
ATOM 1276 C C . VAL A 1 171 ? 14.749 3.256 -2.026 1.00 95.00 171 VAL A C 1
ATOM 1278 O O . VAL A 1 171 ? 15.292 2.166 -1.866 1.00 95.00 171 VAL A O 1
ATOM 1281 N N . LEU A 1 172 ? 14.071 3.567 -3.128 1.00 95.50 172 LEU A N 1
ATOM 1282 C CA . LEU A 1 172 ? 13.886 2.668 -4.258 1.00 95.50 172 LEU A CA 1
ATOM 1283 C C . LEU A 1 172 ? 13.930 3.486 -5.550 1.00 95.50 172 LEU A C 1
ATOM 1285 O O . LEU A 1 172 ? 13.267 4.514 -5.654 1.00 95.50 172 LEU A O 1
ATOM 1289 N N . GLU A 1 173 ? 14.706 3.027 -6.522 1.00 94.94 173 GLU A N 1
ATOM 1290 C CA . GLU A 1 173 ? 14.773 3.576 -7.876 1.00 94.94 173 GLU A CA 1
ATOM 1291 C C . GLU A 1 173 ? 14.681 2.413 -8.849 1.00 94.94 173 GLU A C 1
ATOM 1293 O O . GLU A 1 173 ? 15.311 1.372 -8.649 1.00 94.94 173 GLU A O 1
ATOM 1298 N N . VAL A 1 174 ? 13.843 2.570 -9.865 1.00 94.12 174 VAL A N 1
ATOM 1299 C CA . VAL A 1 174 ? 13.470 1.469 -10.742 1.00 94.12 174 VAL A CA 1
ATOM 1300 C C . VAL A 1 174 ? 13.496 1.942 -12.183 1.00 94.12 174 VAL A C 1
ATOM 1302 O O . VAL A 1 174 ? 12.916 2.971 -12.497 1.00 94.12 174 VAL A O 1
ATOM 1305 N N . GLU A 1 175 ? 14.128 1.167 -13.059 1.00 93.50 175 GLU A N 1
ATOM 1306 C CA . GLU A 1 175 ? 14.086 1.375 -14.508 1.00 93.50 175 GLU A CA 1
ATOM 1307 C C . GLU A 1 175 ? 13.013 0.462 -15.118 1.00 93.50 175 GLU A C 1
ATOM 1309 O O . GLU A 1 175 ? 13.008 -0.748 -14.883 1.00 93.50 175 GLU A O 1
ATOM 1314 N N . GLY A 1 176 ? 12.095 1.034 -15.894 1.00 93.69 176 GLY A N 1
ATOM 1315 C CA . GLY A 1 176 ? 10.969 0.332 -16.504 1.00 93.69 176 GLY A CA 1
ATOM 1316 C C . GLY A 1 176 ? 10.502 0.962 -17.824 1.00 93.69 176 GLY A C 1
ATOM 1317 O O . GLY A 1 176 ? 11.104 1.916 -18.325 1.00 93.69 176 GLY A O 1
ATOM 1318 N N . PRO A 1 177 ? 9.427 0.427 -18.430 1.00 93.44 177 PRO A N 1
ATOM 1319 C CA . PRO A 1 177 ? 8.777 1.017 -19.599 1.00 93.44 177 PRO A CA 1
ATOM 1320 C C . PRO A 1 177 ? 8.447 2.503 -19.420 1.00 93.44 177 PRO A C 1
ATOM 1322 O O . PRO A 1 177 ? 8.192 2.963 -18.316 1.00 93.44 177 PRO A O 1
ATOM 1325 N N . ALA A 1 178 ? 8.356 3.256 -20.519 1.00 91.94 178 ALA A N 1
ATOM 1326 C CA . ALA A 1 178 ? 8.124 4.708 -20.494 1.00 91.94 178 ALA A CA 1
ATOM 1327 C C . ALA A 1 178 ? 6.781 5.159 -19.876 1.00 91.94 178 ALA A C 1
ATOM 1329 O O . ALA A 1 178 ? 6.522 6.359 -19.777 1.00 91.94 178 ALA A O 1
ATOM 1330 N N . ASP A 1 179 ? 5.888 4.239 -19.530 1.00 92.06 179 ASP A N 1
ATOM 1331 C CA . ASP A 1 179 ? 4.640 4.473 -18.807 1.00 92.06 179 ASP A CA 1
ATOM 1332 C C . ASP A 1 179 ? 4.653 3.959 -17.360 1.00 92.06 179 ASP A C 1
ATOM 1334 O O . ASP A 1 179 ? 3.755 4.335 -16.600 1.00 92.06 179 ASP A O 1
ATOM 1338 N N . TYR A 1 180 ? 5.692 3.214 -16.969 1.00 94.62 180 TYR A N 1
ATOM 1339 C CA . TYR A 1 180 ? 5.880 2.710 -15.616 1.00 94.62 180 TYR A CA 1
ATOM 1340 C C . TYR A 1 180 ? 6.087 3.856 -14.625 1.00 94.62 180 TYR A C 1
ATOM 1342 O O . TYR A 1 180 ? 6.865 4.782 -14.874 1.00 94.62 180 TYR A O 1
ATOM 1350 N N . ARG A 1 181 ? 5.386 3.817 -13.493 1.00 95.25 181 ARG A N 1
ATOM 1351 C CA . ARG A 1 181 ? 5.520 4.810 -12.417 1.00 95.25 181 ARG A CA 1
ATOM 1352 C C . ARG A 1 181 ? 5.078 4.234 -11.076 1.00 95.25 181 ARG A C 1
ATOM 1354 O O . ARG A 1 181 ? 4.374 3.231 -11.044 1.00 95.25 181 ARG A O 1
ATOM 1361 N N . PHE A 1 182 ? 5.434 4.911 -9.989 1.00 94.25 182 PHE A N 1
ATOM 1362 C CA . PHE A 1 182 ? 4.752 4.737 -8.708 1.00 94.25 182 PHE A CA 1
ATOM 1363 C C . PHE A 1 182 ? 3.558 5.690 -8.642 1.00 94.25 182 PHE A C 1
ATOM 1365 O O . PHE A 1 182 ? 3.707 6.878 -8.934 1.00 94.25 182 PHE A O 1
ATOM 1372 N N . ASP A 1 183 ? 2.381 5.169 -8.303 1.00 92.25 183 ASP A N 1
ATOM 1373 C CA . ASP A 1 183 ? 1.147 5.955 -8.212 1.00 92.25 183 ASP A CA 1
ATOM 1374 C C . ASP A 1 183 ? 0.985 6.580 -6.816 1.00 92.25 183 ASP A C 1
ATOM 1376 O O . ASP A 1 183 ? 0.582 7.738 -6.711 1.00 92.25 183 ASP A O 1
ATOM 1380 N N . TRP A 1 184 ? 1.355 5.866 -5.746 1.00 91.12 184 TRP A N 1
ATOM 1381 C CA . TRP A 1 184 ? 1.384 6.404 -4.379 1.00 91.12 184 TRP A CA 1
ATOM 1382 C C . TRP A 1 184 ? 2.328 5.623 -3.460 1.00 91.12 184 TRP A C 1
ATOM 1384 O O . TRP A 1 184 ? 2.722 4.496 -3.760 1.00 91.12 184 TRP A O 1
ATOM 1394 N N . ALA A 1 185 ? 2.669 6.226 -2.316 1.00 92.44 185 ALA A N 1
ATOM 1395 C CA . ALA A 1 185 ? 3.413 5.583 -1.238 1.00 92.44 185 ALA A CA 1
ATOM 1396 C C . ALA A 1 185 ? 2.852 5.957 0.145 1.00 92.44 185 ALA A C 1
ATOM 1398 O O . ALA A 1 185 ? 2.231 7.009 0.308 1.00 92.44 185 ALA A O 1
ATOM 1399 N N . ARG A 1 186 ? 3.059 5.096 1.148 1.00 91.38 186 ARG A N 1
ATOM 1400 C CA . ARG A 1 186 ? 2.623 5.317 2.536 1.00 91.38 186 ARG A CA 1
ATOM 1401 C C . ARG A 1 186 ? 3.527 4.581 3.525 1.00 91.38 186 ARG A C 1
ATOM 1403 O O . ARG A 1 186 ? 3.879 3.434 3.283 1.00 91.38 186 ARG A O 1
ATOM 1410 N N . LEU A 1 187 ? 3.861 5.210 4.650 1.00 92.75 187 LEU A N 1
ATOM 1411 C CA . LEU A 1 187 ? 4.561 4.547 5.758 1.00 92.75 187 LEU A CA 1
ATOM 1412 C C . LEU A 1 187 ? 3.636 3.576 6.506 1.00 92.75 187 LEU A C 1
ATOM 1414 O O . LEU A 1 187 ? 2.437 3.832 6.647 1.00 92.75 187 LEU A O 1
ATOM 1418 N N . SER A 1 188 ? 4.194 2.480 7.015 1.00 93.81 188 SER A N 1
ATOM 1419 C CA . SER A 1 188 ? 3.533 1.662 8.031 1.00 93.81 188 SER A CA 1
ATOM 1420 C C . SER A 1 188 ? 3.280 2.480 9.305 1.00 93.81 188 SER A C 1
ATOM 1422 O O . SER A 1 188 ? 4.017 3.428 9.568 1.00 93.81 188 SER A O 1
ATOM 1424 N N . PRO A 1 189 ? 2.285 2.115 10.135 1.00 91.69 189 PRO A N 1
ATOM 1425 C CA . PRO A 1 189 ? 2.008 2.800 11.401 1.00 91.69 189 PRO A CA 1
ATOM 1426 C C . PRO A 1 189 ? 3.164 2.858 12.405 1.00 91.69 189 PRO A C 1
ATOM 1428 O O . PRO A 1 189 ? 3.073 3.609 13.367 1.00 91.69 189 PRO A O 1
ATOM 1431 N N . ASP A 1 190 ? 4.212 2.051 12.247 1.00 92.19 190 ASP A N 1
ATOM 1432 C CA . ASP A 1 190 ? 5.429 2.061 13.070 1.00 92.19 190 ASP A CA 1
ATOM 1433 C C . ASP A 1 190 ? 6.627 2.742 12.377 1.00 92.19 190 ASP A C 1
ATOM 1435 O O . ASP A 1 190 ? 7.697 2.857 12.974 1.00 92.19 190 ASP A O 1
ATOM 1439 N N . GLY A 1 191 ? 6.459 3.189 11.128 1.00 92.00 191 GLY A N 1
ATOM 1440 C CA . GLY A 1 191 ? 7.487 3.836 10.317 1.00 92.00 191 GLY A CA 1
ATOM 1441 C C . GLY A 1 191 ? 8.601 2.905 9.830 1.00 92.00 191 GLY A C 1
ATOM 1442 O O . GLY A 1 191 ? 9.544 3.376 9.192 1.00 92.00 191 GLY A O 1
ATOM 1443 N N . GLU A 1 192 ? 8.523 1.600 10.116 1.00 93.44 192 GLU A N 1
ATOM 1444 C CA . GLU A 1 192 ? 9.567 0.623 9.778 1.00 93.44 192 GLU A CA 1
ATOM 1445 C C . GLU A 1 192 ? 9.463 0.087 8.343 1.00 93.44 192 GLU A C 1
ATOM 1447 O O . GLU A 1 192 ? 10.396 -0.554 7.857 1.00 93.44 192 GLU A O 1
ATOM 1452 N N . TRP A 1 193 ? 8.359 0.367 7.645 1.00 95.31 193 TRP A N 1
ATOM 1453 C CA . TRP A 1 193 ? 8.068 -0.122 6.299 1.00 95.31 193 TRP A CA 1
ATOM 1454 C C . TRP A 1 193 ? 7.342 0.926 5.454 1.00 95.31 193 TRP A C 1
ATOM 1456 O O . TRP A 1 193 ? 6.747 1.875 5.962 1.00 95.31 193 TRP A O 1
ATOM 1466 N N . ILE A 1 194 ? 7.382 0.751 4.136 1.00 95.19 194 ILE A N 1
ATOM 1467 C CA . ILE A 1 194 ? 6.693 1.604 3.167 1.00 95.19 194 ILE A CA 1
ATOM 1468 C C . ILE A 1 194 ? 5.863 0.717 2.238 1.00 95.19 194 ILE A C 1
ATOM 1470 O O . ILE A 1 194 ? 6.395 -0.222 1.649 1.00 95.19 194 ILE A O 1
ATOM 1474 N N . LEU A 1 195 ? 4.579 1.035 2.078 1.00 95.12 195 LEU A N 1
ATOM 1475 C CA . LEU A 1 195 ? 3.754 0.553 0.973 1.00 95.12 195 LEU A CA 1
ATOM 1476 C C . LEU A 1 195 ? 3.926 1.465 -0.231 1.00 95.12 195 LEU A C 1
ATOM 1478 O O . LEU A 1 195 ? 3.901 2.686 -0.083 1.00 95.12 195 LEU A O 1
ATOM 1482 N N . VAL A 1 196 ? 4.041 0.878 -1.415 1.00 94.75 196 VAL A N 1
ATOM 1483 C CA . VAL A 1 196 ? 4.076 1.600 -2.692 1.00 94.75 196 VAL A CA 1
ATOM 1484 C C . VAL A 1 196 ? 3.154 0.895 -3.670 1.00 94.75 196 VAL A C 1
ATOM 1486 O O . VAL A 1 196 ? 3.256 -0.319 -3.802 1.00 94.75 196 VAL A O 1
ATOM 1489 N N . GLN A 1 197 ? 2.289 1.621 -4.373 1.00 95.12 197 GLN A N 1
ATOM 1490 C CA . GLN A 1 197 ? 1.608 1.071 -5.547 1.00 95.12 197 GLN A CA 1
ATOM 1491 C C . GLN A 1 197 ? 2.326 1.514 -6.815 1.00 95.12 197 GLN A C 1
ATOM 1493 O O . GLN A 1 197 ? 2.654 2.694 -6.967 1.00 95.12 197 GLN A O 1
ATOM 1498 N N . ASP A 1 198 ? 2.554 0.578 -7.729 1.00 95.75 198 ASP A N 1
ATOM 1499 C CA . ASP A 1 198 ? 3.022 0.891 -9.073 1.00 95.75 198 ASP A CA 1
ATOM 1500 C C . ASP A 1 198 ? 1.895 0.896 -10.114 1.00 95.75 198 ASP A C 1
ATOM 1502 O O . ASP A 1 198 ? 0.768 0.467 -9.867 1.00 95.75 198 ASP A O 1
ATOM 1506 N N . SER A 1 199 ? 2.224 1.374 -11.310 1.00 94.62 199 SER A N 1
ATOM 1507 C CA . SER A 1 199 ? 1.287 1.492 -12.428 1.00 94.62 199 SER A CA 1
ATOM 1508 C C . SER A 1 199 ? 0.786 0.165 -12.995 1.00 94.62 199 SER A C 1
ATOM 1510 O O . SER A 1 199 ? -0.115 0.184 -13.832 1.00 94.62 199 SER A O 1
ATOM 1512 N N . GLU A 1 200 ? 1.359 -0.965 -12.574 1.00 95.44 200 GLU A N 1
ATOM 1513 C CA . GLU A 1 200 ? 0.876 -2.307 -12.920 1.00 95.44 200 GLU A CA 1
ATOM 1514 C C . GLU A 1 200 ? -0.161 -2.815 -11.905 1.00 95.44 200 GLU A C 1
ATOM 1516 O O . GLU A 1 200 ? -0.599 -3.960 -11.989 1.00 95.44 200 GLU A O 1
ATOM 1521 N N . GLY A 1 201 ? -0.558 -1.982 -10.935 1.00 94.81 201 GLY A N 1
ATOM 1522 C CA . GLY A 1 201 ? -1.515 -2.353 -9.896 1.00 94.81 201 GLY A CA 1
ATOM 1523 C C . GLY A 1 201 ? -0.915 -3.250 -8.814 1.00 94.81 201 GLY A C 1
ATOM 1524 O O . GLY A 1 201 ? -1.656 -3.881 -8.058 1.00 94.81 201 GLY A O 1
ATOM 1525 N N . ARG A 1 202 ? 0.418 -3.322 -8.714 1.00 96.69 202 ARG A N 1
ATOM 1526 C CA . ARG A 1 202 ? 1.095 -4.083 -7.659 1.00 96.69 202 ARG A CA 1
ATOM 1527 C C . ARG A 1 202 ? 1.271 -3.207 -6.433 1.00 96.69 202 ARG A C 1
ATOM 1529 O O . ARG A 1 202 ? 1.709 -2.064 -6.543 1.00 96.69 202 ARG A O 1
ATOM 1536 N N . VAL A 1 203 ? 0.993 -3.767 -5.262 1.00 97.00 203 VAL A N 1
ATOM 1537 C CA . VAL A 1 203 ? 1.361 -3.171 -3.976 1.00 97.00 203 VAL A CA 1
ATOM 1538 C C . VAL A 1 203 ? 2.655 -3.815 -3.509 1.00 97.00 203 VAL A C 1
ATOM 1540 O O . VAL A 1 203 ? 2.728 -5.024 -3.286 1.00 97.00 203 VAL A O 1
ATOM 1543 N N . LEU A 1 204 ? 3.683 -2.992 -3.365 1.00 96.94 204 LEU A N 1
ATOM 1544 C CA . LEU A 1 204 ? 5.013 -3.359 -2.914 1.00 96.94 204 LEU A CA 1
ATOM 1545 C C . LEU A 1 204 ? 5.182 -3.011 -1.433 1.00 96.94 204 LEU A C 1
ATOM 1547 O O . LEU A 1 204 ? 4.700 -1.970 -0.987 1.00 96.94 204 LEU A O 1
ATOM 1551 N N . ILE A 1 205 ? 5.932 -3.832 -0.697 1.00 96.38 205 ILE A N 1
ATOM 1552 C CA . ILE A 1 205 ? 6.512 -3.460 0.599 1.00 96.38 205 ILE A CA 1
ATOM 1553 C C . ILE A 1 205 ? 8.001 -3.190 0.417 1.00 96.38 205 ILE A C 1
ATOM 1555 O O . ILE A 1 205 ? 8.731 -4.006 -0.150 1.00 96.38 205 ILE A O 1
ATOM 1559 N N . VAL A 1 206 ? 8.447 -2.048 0.931 1.00 96.06 206 VAL A N 1
ATOM 1560 C CA . VAL A 1 206 ? 9.823 -1.561 0.836 1.00 96.06 206 VAL A CA 1
ATOM 1561 C C . VAL A 1 206 ? 10.328 -1.210 2.234 1.00 96.06 206 VAL A C 1
AT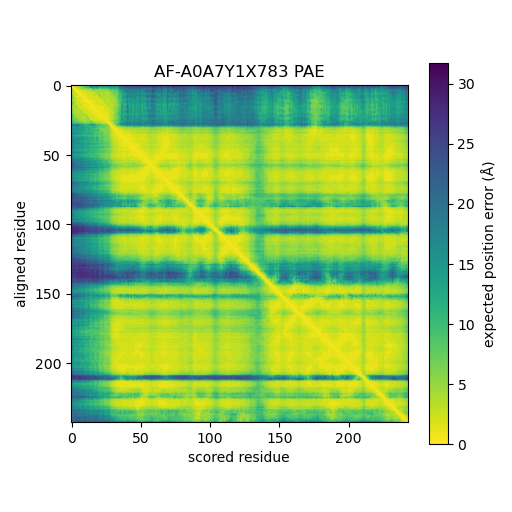OM 1563 O O . VAL A 1 206 ? 9.624 -0.576 3.019 1.00 96.06 206 VAL A O 1
ATOM 1566 N N . SER A 1 207 ? 11.556 -1.614 2.561 1.00 94.38 207 SER A N 1
ATOM 1567 C CA . SER A 1 207 ? 12.215 -1.154 3.787 1.00 94.38 207 SER A CA 1
ATOM 1568 C C . SER A 1 207 ? 12.676 0.301 3.614 1.00 94.38 207 SER A C 1
ATOM 1570 O O . SER A 1 207 ? 13.293 0.602 2.590 1.00 94.38 207 SER A O 1
ATOM 1572 N N . PRO A 1 208 ? 12.480 1.197 4.601 1.00 91.75 208 PRO A N 1
ATOM 1573 C CA . PRO A 1 208 ? 12.975 2.569 4.557 1.00 91.75 208 PRO A CA 1
ATOM 1574 C C . PRO A 1 208 ? 14.488 2.645 4.365 1.00 91.75 208 PRO A C 1
ATOM 1576 O O . PRO A 1 208 ? 14.981 3.641 3.840 1.00 91.75 208 PRO A O 1
ATOM 1579 N N . ASP A 1 209 ? 15.224 1.607 4.778 1.00 88.69 209 ASP A N 1
ATOM 1580 C CA . ASP A 1 209 ? 16.675 1.519 4.631 1.00 88.69 209 ASP A CA 1
ATOM 1581 C C . ASP A 1 209 ? 17.161 1.276 3.199 1.00 88.69 209 ASP A C 1
ATOM 1583 O O . ASP A 1 209 ? 18.343 1.501 2.925 1.00 88.69 209 ASP A O 1
ATOM 1587 N N . GLY A 1 210 ? 16.242 0.943 2.291 1.00 76.00 210 GLY A N 1
ATOM 1588 C CA . GLY A 1 210 ? 16.461 0.860 0.853 1.00 76.00 210 GLY A CA 1
ATOM 1589 C C . GLY A 1 210 ? 16.453 -0.557 0.278 1.00 76.00 210 GLY A C 1
ATOM 1590 O O . GLY A 1 210 ? 16.253 -1.553 0.979 1.00 76.00 210 GLY A O 1
ATOM 1591 N N . ASP A 1 211 ? 16.673 -0.619 -1.037 1.00 62.19 211 ASP A N 1
ATOM 1592 C CA . ASP A 1 211 ? 16.897 -1.838 -1.826 1.00 62.19 211 ASP A CA 1
ATOM 1593 C C . ASP A 1 211 ? 18.100 -2.644 -1.273 1.00 62.19 211 ASP A C 1
ATOM 1595 O O . ASP A 1 211 ? 19.146 -2.048 -0.984 1.00 62.19 211 ASP A O 1
ATOM 1599 N N . PRO A 1 212 ? 17.976 -3.972 -1.035 1.00 57.06 212 PRO A N 1
ATOM 1600 C CA . PRO A 1 212 ? 17.571 -4.959 -2.048 1.00 57.06 212 PRO A CA 1
ATOM 1601 C C . PRO A 1 212 ? 16.162 -5.595 -1.915 1.00 57.06 212 PRO A C 1
ATOM 1603 O O . PRO A 1 212 ? 15.946 -6.669 -2.470 1.00 57.06 212 PRO A O 1
ATOM 1606 N N . ASN A 1 213 ? 15.219 -5.047 -1.134 1.00 79.56 213 ASN A N 1
ATOM 1607 C CA . ASN A 1 213 ? 14.079 -5.848 -0.639 1.00 79.56 213 ASN A CA 1
ATOM 1608 C C . ASN A 1 213 ? 12.673 -5.328 -0.980 1.00 79.56 213 ASN A C 1
ATOM 1610 O O . ASN A 1 213 ? 11.731 -5.621 -0.236 1.00 79.56 213 ASN A O 1
ATOM 1614 N N . ALA A 1 214 ? 12.502 -4.578 -2.073 1.00 95.19 214 ALA A N 1
ATOM 1615 C CA . ALA A 1 214 ? 11.154 -4.314 -2.577 1.00 95.19 214 ALA A CA 1
ATOM 1616 C C . ALA A 1 214 ? 10.492 -5.644 -2.976 1.00 95.19 214 ALA A C 1
ATOM 1618 O O . ALA A 1 214 ? 11.055 -6.411 -3.758 1.00 95.19 214 ALA A O 1
ATOM 1619 N N . ARG A 1 215 ? 9.321 -5.941 -2.409 1.00 96.94 215 ARG A N 1
ATOM 1620 C CA . ARG A 1 215 ? 8.606 -7.208 -2.624 1.00 96.94 215 ARG A CA 1
ATOM 1621 C C . ARG A 1 215 ? 7.139 -6.969 -2.928 1.00 96.94 215 ARG A C 1
ATOM 1623 O O . ARG A 1 215 ? 6.536 -6.096 -2.313 1.00 96.94 215 ARG A O 1
ATOM 1630 N N . ILE A 1 216 ? 6.562 -7.771 -3.818 1.00 97.69 216 ILE A N 1
ATOM 1631 C CA . ILE A 1 216 ? 5.126 -7.753 -4.116 1.00 97.69 216 ILE A CA 1
ATOM 1632 C C . ILE A 1 216 ? 4.385 -8.332 -2.916 1.00 97.69 216 ILE A C 1
ATOM 1634 O O . ILE A 1 216 ? 4.578 -9.494 -2.567 1.00 97.69 216 ILE A O 1
ATOM 1638 N N . LEU A 1 217 ? 3.538 -7.523 -2.290 1.00 98.12 217 LEU A N 1
ATOM 1639 C CA . LEU A 1 217 ? 2.598 -7.970 -1.268 1.00 98.12 217 LEU A CA 1
ATOM 1640 C C . LEU A 1 217 ? 1.340 -8.560 -1.908 1.00 98.12 217 LEU A C 1
ATOM 1642 O O . LEU A 1 217 ? 0.872 -9.616 -1.499 1.00 98.12 217 LEU A O 1
ATOM 1646 N N . THR A 1 218 ? 0.794 -7.856 -2.898 1.00 97.12 218 THR A N 1
ATOM 1647 C CA . THR A 1 218 ? -0.397 -8.252 -3.655 1.00 97.12 218 THR A CA 1
ATOM 1648 C C . THR A 1 218 ? -0.417 -7.522 -5.000 1.00 97.12 218 THR A C 1
ATOM 1650 O O . THR A 1 218 ? 0.272 -6.513 -5.177 1.00 97.12 218 THR A O 1
ATOM 1653 N N . ASP A 1 219 ? -1.180 -8.040 -5.950 1.00 95.19 219 ASP A N 1
ATOM 1654 C CA . ASP A 1 219 ? -1.391 -7.512 -7.293 1.00 95.19 219 ASP A CA 1
ATOM 1655 C C . ASP A 1 219 ? -2.887 -7.260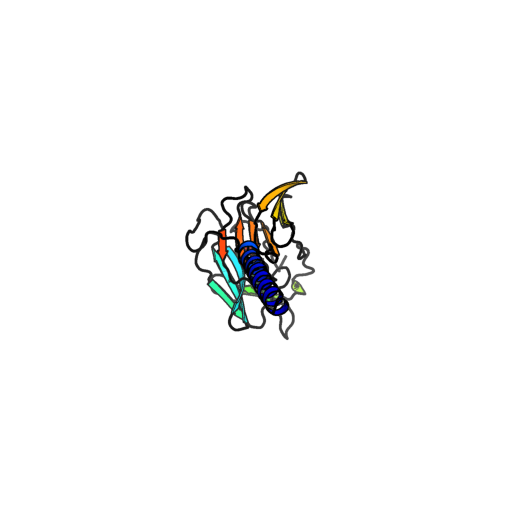 -7.559 1.00 95.19 219 ASP A C 1
ATOM 1657 O O . ASP A 1 219 ? -3.732 -7.417 -6.673 1.00 95.19 219 ASP A O 1
ATOM 1661 N N . ASP A 1 220 ? -3.202 -6.796 -8.770 1.00 91.75 220 ASP A N 1
ATOM 1662 C CA . ASP A 1 220 ? -4.561 -6.465 -9.216 1.00 91.75 220 ASP A CA 1
ATOM 1663 C C . ASP A 1 220 ? -5.273 -5.406 -8.351 1.00 91.75 220 ASP A C 1
ATOM 1665 O O . ASP A 1 220 ? -6.503 -5.384 -8.240 1.00 91.75 220 ASP A O 1
ATOM 1669 N N . VAL A 1 221 ? -4.509 -4.494 -7.745 1.00 91.50 221 VAL A N 1
ATOM 1670 C CA . VAL A 1 221 ? -5.048 -3.339 -7.019 1.00 91.50 221 VAL A CA 1
ATOM 1671 C C . VAL A 1 221 ? -5.296 -2.206 -8.003 1.00 91.50 221 VAL A C 1
ATOM 1673 O O . VAL A 1 221 ? -4.433 -1.868 -8.813 1.00 91.50 221 VAL A O 1
ATOM 1676 N N . ASP A 1 222 ? -6.469 -1.584 -7.931 1.00 86.25 222 ASP A N 1
ATOM 1677 C CA . ASP A 1 222 ? -6.810 -0.498 -8.848 1.00 86.25 222 ASP A CA 1
ATOM 1678 C C . ASP A 1 222 ? -5.942 0.749 -8.573 1.00 86.25 222 ASP A C 1
ATOM 1680 O O . ASP A 1 222 ? -5.770 1.159 -7.424 1.00 86.25 222 ASP A O 1
ATOM 1684 N N . SER A 1 223 ? -5.383 1.367 -9.619 1.00 78.44 223 SER A N 1
ATOM 1685 C CA . SER A 1 223 ? -4.330 2.399 -9.531 1.00 78.44 223 SER A CA 1
ATOM 1686 C C . SER A 1 223 ? -4.772 3.707 -8.863 1.00 78.44 223 SER A C 1
ATOM 1688 O O . SER A 1 223 ? -3.958 4.564 -8.532 1.00 78.44 223 SER A O 1
ATOM 1690 N N . TRP A 1 224 ? -6.083 3.933 -8.749 1.00 77.50 224 TRP A N 1
ATOM 1691 C CA . TRP A 1 224 ? -6.639 5.128 -8.102 1.00 77.50 224 TRP A CA 1
ATOM 1692 C C . TRP A 1 224 ? -7.083 4.882 -6.657 1.00 77.50 224 TRP A C 1
ATOM 1694 O O . TRP A 1 224 ? -7.548 5.820 -6.006 1.00 77.50 224 TRP A O 1
ATOM 1704 N N . MET A 1 225 ? -6.943 3.653 -6.156 1.00 81.38 225 MET A N 1
ATOM 1705 C CA . MET A 1 225 ? -7.304 3.285 -4.791 1.00 81.38 225 MET A CA 1
ATOM 1706 C C . MET A 1 225 ? -6.057 3.177 -3.924 1.00 81.38 225 MET A C 1
ATOM 1708 O O . MET A 1 225 ? -5.080 2.521 -4.278 1.00 81.38 225 MET A O 1
ATOM 1712 N N . ALA A 1 226 ? -6.105 3.807 -2.754 1.00 81.81 226 ALA A N 1
ATOM 1713 C CA . ALA A 1 226 ? -5.065 3.641 -1.754 1.00 81.81 226 ALA A CA 1
ATOM 1714 C C . ALA A 1 226 ? -5.268 2.329 -0.984 1.00 81.81 226 ALA A C 1
ATOM 1716 O O . ALA A 1 226 ? -6.399 1.902 -0.746 1.00 81.81 226 ALA A O 1
ATOM 1717 N N . ALA A 1 227 ? -4.170 1.731 -0.528 1.00 91.62 227 ALA A N 1
ATOM 1718 C CA . ALA A 1 227 ? -4.214 0.726 0.525 1.00 91.62 227 ALA A CA 1
ATOM 1719 C C . ALA A 1 227 ? -4.027 1.385 1.900 1.00 91.62 227 ALA A C 1
ATOM 1721 O O . ALA A 1 227 ? -3.436 2.464 2.035 1.00 91.62 227 ALA A O 1
ATOM 1722 N N . SER A 1 228 ? -4.497 0.722 2.948 1.00 92.50 228 SER A N 1
ATOM 1723 C CA . SER A 1 228 ? -4.276 1.131 4.333 1.00 92.50 228 SER A CA 1
ATOM 1724 C C . SER A 1 228 ? -3.687 0.002 5.154 1.00 92.50 228 SER A C 1
ATOM 1726 O O . SER A 1 228 ? -3.985 -1.168 4.942 1.00 92.50 228 SER A O 1
ATOM 1728 N N . TRP A 1 229 ? -2.842 0.362 6.113 1.00 94.44 229 TRP A N 1
ATOM 1729 C CA . TRP A 1 229 ? -2.094 -0.587 6.924 1.00 94.44 229 TRP A CA 1
ATOM 1730 C C . TRP A 1 229 ? -2.490 -0.431 8.384 1.00 94.44 229 TRP A C 1
ATOM 1732 O O . TRP A 1 229 ? -2.457 0.670 8.928 1.00 94.44 229 T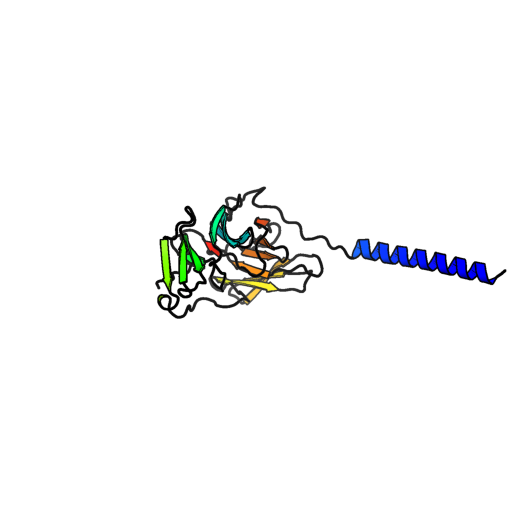RP A O 1
ATOM 1742 N N . TYR A 1 230 ? -2.846 -1.546 9.009 1.00 95.00 230 TYR A N 1
ATOM 1743 C CA . TYR A 1 230 ? -3.086 -1.659 10.435 1.00 95.00 230 TYR A CA 1
ATOM 1744 C C . TYR A 1 230 ? -2.011 -2.489 11.133 1.00 95.00 230 TYR A C 1
ATOM 1746 O O . TYR A 1 230 ? -1.713 -3.611 10.718 1.00 95.00 230 TYR A O 1
ATOM 1754 N N . ILE A 1 231 ? -1.479 -1.963 12.237 1.00 95.56 231 ILE A N 1
ATOM 1755 C CA . ILE A 1 231 ? -0.620 -2.698 13.169 1.00 95.56 231 ILE A CA 1
ATOM 1756 C C . ILE A 1 231 ? -1.262 -2.608 14.561 1.00 95.56 231 ILE A C 1
ATOM 1758 O O . ILE A 1 231 ? -1.433 -1.500 15.077 1.00 95.56 231 ILE A O 1
ATOM 1762 N N . PRO A 1 232 ? -1.607 -3.741 15.207 1.00 95.00 232 PRO A N 1
ATOM 1763 C CA . PRO A 1 232 ? -2.185 -3.729 16.545 1.00 95.00 232 PRO A CA 1
ATOM 1764 C C . PRO A 1 232 ? -1.348 -2.921 17.543 1.00 95.00 232 PRO A C 1
ATOM 1766 O O . PRO A 1 232 ? -0.154 -3.159 17.713 1.00 95.00 232 PRO A O 1
ATOM 1769 N N . GLY A 1 233 ? -1.996 -1.984 18.237 1.00 92.06 233 GLY A N 1
ATOM 1770 C CA . GLY A 1 233 ? -1.352 -1.117 19.229 1.00 92.06 233 GLY A CA 1
ATOM 1771 C C . GLY A 1 233 ? -0.800 0.204 18.685 1.00 92.06 233 GLY A C 1
ATOM 1772 O O . GLY A 1 233 ? -0.430 1.054 19.495 1.00 92.06 233 GLY A O 1
ATOM 1773 N N . TYR A 1 234 ? -0.813 0.417 17.366 1.00 88.56 234 TYR A N 1
ATOM 1774 C CA . TYR A 1 234 ? -0.453 1.686 16.735 1.00 88.56 234 TYR A CA 1
ATOM 1775 C C . TYR A 1 234 ? -1.722 2.394 16.254 1.00 88.56 234 TYR A C 1
ATOM 1777 O O . TYR A 1 234 ? -2.450 1.886 15.409 1.00 88.56 234 TYR A O 1
ATOM 1785 N N . ALA A 1 235 ? -2.013 3.563 16.830 1.00 81.69 235 ALA A N 1
ATOM 1786 C CA . ALA A 1 235 ? -3.178 4.370 16.451 1.00 81.69 235 ALA A CA 1
ATOM 1787 C C . ALA A 1 235 ? -2.885 5.323 15.277 1.00 81.69 235 ALA A C 1
ATOM 1789 O O . ALA A 1 235 ? -3.800 5.935 14.728 1.00 81.69 235 ALA A O 1
ATOM 1790 N N . GLU A 1 236 ? -1.621 5.483 14.894 1.00 76.94 236 GLU A N 1
ATOM 1791 C CA . GLU A 1 236 ? -1.233 6.336 13.774 1.00 76.94 236 GLU A CA 1
ATOM 1792 C C . GLU A 1 236 ? -1.682 5.714 12.450 1.00 76.94 236 GLU A C 1
ATOM 1794 O O . GLU A 1 236 ? -1.635 4.500 12.270 1.00 76.94 236 GLU A O 1
ATOM 1799 N N . GLY A 1 237 ? -2.217 6.539 11.549 1.00 71.50 237 GLY A N 1
ATOM 1800 C CA . GLY A 1 237 ? -2.857 6.057 10.320 1.00 71.50 237 GLY A CA 1
ATOM 1801 C C . GLY A 1 237 ? -4.224 5.389 10.528 1.00 71.50 237 GLY A C 1
ATOM 1802 O O . GLY A 1 237 ? -4.881 5.055 9.543 1.00 71.50 237 GLY A O 1
ATOM 1803 N N . THR A 1 238 ? -4.685 5.240 11.776 1.00 80.25 238 THR A N 1
ATOM 1804 C CA . THR A 1 238 ? -6.062 4.830 12.076 1.00 80.25 238 THR A CA 1
ATOM 1805 C C . THR A 1 238 ? -6.965 6.047 12.234 1.00 80.25 238 THR A C 1
ATOM 1807 O O . THR A 1 238 ? -6.537 7.131 12.637 1.00 80.25 238 THR A O 1
ATOM 1810 N N . TRP A 1 239 ? -8.238 5.868 11.917 1.00 78.00 239 TRP A N 1
ATOM 1811 C CA . TRP A 1 239 ? -9.268 6.877 12.043 1.00 78.00 239 TRP A CA 1
ATOM 1812 C C . TRP A 1 239 ? -10.405 6.344 12.912 1.00 78.00 239 TRP A C 1
ATOM 1814 O O . TRP A 1 239 ? -10.944 5.267 12.673 1.00 78.00 239 TRP A O 1
ATOM 1824 N N . ASP A 1 240 ? -10.762 7.111 13.940 1.00 78.19 240 ASP A N 1
ATOM 1825 C CA . ASP A 1 240 ? -11.943 6.852 14.755 1.00 78.19 240 ASP A CA 1
ATOM 1826 C C . ASP A 1 240 ? -13.070 7.780 14.273 1.00 78.19 240 ASP A C 1
ATOM 1828 O O . ASP A 1 240 ? -13.051 8.968 14.605 1.00 78.19 240 ASP A O 1
ATOM 1832 N N . PRO A 1 241 ? -14.048 7.277 13.499 1.00 70.44 241 PRO A N 1
ATOM 1833 C CA . PRO A 1 241 ? -15.148 8.087 12.971 1.00 70.44 241 PRO A CA 1
ATOM 1834 C C . PRO A 1 241 ? -16.053 8.713 14.041 1.00 70.44 241 PRO A C 1
ATOM 1836 O O . PRO A 1 241 ? -16.937 9.497 13.703 1.00 70.44 241 PRO A O 1
ATOM 1839 N N . ARG A 1 242 ? -15.885 8.359 15.322 1.00 71.25 242 ARG A N 1
ATOM 1840 C CA . ARG A 1 242 ? -16.721 8.850 16.428 1.00 71.25 242 ARG A CA 1
ATOM 1841 C C . ARG A 1 242 ? -16.026 9.880 17.325 1.00 71.25 242 ARG A C 1
ATOM 1843 O O . ARG A 1 242 ? -16.614 10.260 18.343 1.00 71.25 242 ARG A O 1
ATOM 1850 N N . ARG A 1 243 ? -14.790 10.278 17.016 1.00 64.38 243 ARG A N 1
ATOM 1851 C CA . ARG A 1 243 ? -14.026 11.260 17.805 1.00 64.38 243 ARG A CA 1
ATOM 1852 C C . ARG A 1 243 ? -14.055 12.660 17.226 1.00 64.38 243 ARG A C 1
ATOM 1854 O O . ARG A 1 243 ? -14.030 12.787 15.989 1.00 64.38 243 ARG A O 1
#

Nearest PDB structures (foldseek):
  5uw3-assembly3_C  TM=2.731E-01  e=3.615E-03  Gypsophila vaccaria
  8asv-assembly1_A  TM=3.620E-01  e=1.912E-02  Saccharomyces cerevisiae
  5uw3-assembly2_B  TM=2.901E-01  e=1.179E-02  Gypsophila vaccaria
  8asw-assembly1_A  TM=3.265E-01  e=3.272E-02  Saccharomyces cerevisiae
  6qk7-assembly1_A  TM=3.127E-01  e=2.639E-02  Saccharomyces cerevisiae S288C

Solvent-accessible surface area (backbone atoms only — not comparable to full-atom values): 13152 Å² total; per-residue (Å²): 129,74,61,66,58,53,52,51,53,51,53,53,52,51,52,52,51,50,51,49,51,51,50,49,46,66,67,70,69,62,53,58,74,73,84,59,57,45,17,51,83,57,61,41,86,85,43,74,40,37,33,32,34,44,30,76,53,100,88,27,44,25,37,32,36,30,45,55,18,25,42,77,70,41,82,33,46,74,42,84,40,50,48,71,58,98,60,20,47,29,30,28,60,88,64,33,33,32,35,34,30,52,54,100,86,54,58,26,37,36,32,24,38,66,90,76,39,45,73,78,44,77,44,44,57,82,72,36,51,84,79,83,65,96,81,60,93,79,41,61,38,70,55,97,52,30,30,32,39,66,46,68,54,59,15,46,24,30,36,35,40,30,41,67,87,74,49,75,44,78,28,43,76,47,69,31,33,76,78,34,34,59,66,48,40,37,58,38,52,82,64,69,32,29,41,33,32,30,68,81,14,32,35,29,40,31,42,70,92,25,72,96,53,55,24,32,50,50,65,71,31,45,75,89,58,54,67,31,54,46,38,92,88,39,54,49,84,37,52,62,69,86,105

Mean predicted aligned error: 7.38 Å